Protein AF-E9HY34-F1 (afdb_monomer)

Organism: Daphnia pulex (NCBI:txid6669)

Foldseek 3Di:
DDPVVVVVVVVVVVLLVAADDPVLLVVLLLLLLQLVCLLQQQQLQLLVVLCVVVVVDDLLDQKSQLLVSLVSVLVVCVVPVPSFPDHDPCLNVLSVLLNVLLCCSLQVSSVCCSVCSLVNLVSSLVSCVSNVNVVSSVVSVVSSCCVVPNDPDPDPDDDDSLDDPPPDDSPDDSPPDDSLLRVLLSNLLSLLSCLLSVFQQVVLLVLQCPDDVSVSSSHSGRRNLVSLVVVLVVLVPDDDDPCSVVLNVLSVQQNVLSCCSNTNRSNVSSVCSVSNLVSSLVNCVVSVVNVSSVVSVVSVVVSVVVSVVD

Sequence (310 aa):
MSTEDEEREVLFADQRSHQLTEEEELEAIQLRAILFPALTFYLAPPMLNFLKGMGLLWPNSKKLDSEVLLKIMIDNYKKNPYCFPTFMQNTEAILEEALLGRRAVAHCLLPLILQKGKHFLASWIAVATILNQPEEAEKLTKIYNHLCYGIPDFGGKVHDPYARPNFVDVILTPGKMSYTEYECALLVQVYLFKADNEILAPELRKYLISQQNGHIHANSVMDTQSYLWELIHTYRNKSQYEKKESALNILHDAKEARNLLFHTEIKNLLENHEKHFQSFIELSNSLGLTKAAARINATKSDLATLLRRY

Secondary structure (DSSP, 8-state):
--HHHHHHHHHHHHHTT----HHHHHHHHHHHHHHHHIIIIIIHHHHHHHHHHTTSS-TT--B--HHHHHHHHHHHHHH-TT-SSS--TTHHHHHHHHHHHHHHHHTTBHHHHHHHHHHHHHHHHHHHHHTT-HHHHHHHHHHHHHHHH----SS-----TTSPPTT-------SSS-HHHHHHHHHHHHHHHHHIIIIIHHHHHHHHHTSTTGGGG-SSB--HHHHHHHHHHHHHH-TT-TTHHHHHHHHHHHHHHHHHHHHSBHHHHHHHHHHHHHHHHHHHHHTT-HHHHHHHHHHHHHHHHHHTT-

Mean predicted aligned error: 7.27 Å

Nearest PDB structures (foldseek):
  1i49-assembly1_B  TM=2.196E-01  e=1.928E+00  Homo sapiens
  8iyj-assembly1_B1  TM=1.418E-01  e=8.866E+00  Mus musculus
  8i7r-assembly1_D9  TM=1.216E-01  e=8.145E+00  Mus musculus

Solvent-accessible surface area (backbone atoms only — not comparable to full-atom values): 17045 Å² total; per-residue (Å²): 130,56,73,68,56,52,54,48,52,51,54,51,56,59,49,50,72,44,66,64,53,77,66,56,47,50,50,16,53,53,50,41,49,45,50,51,54,49,44,61,69,48,44,22,53,59,50,49,52,50,37,33,75,70,66,77,41,65,83,80,58,50,59,60,22,51,65,61,50,44,49,54,52,50,57,47,36,77,76,35,81,76,76,47,86,36,86,58,98,56,49,67,62,35,49,52,44,31,44,49,38,50,49,31,54,76,41,32,32,29,65,59,37,59,76,36,44,68,58,24,51,51,23,46,27,50,51,29,44,29,66,66,33,65,68,42,19,48,57,46,44,54,53,50,45,37,76,73,70,47,74,86,78,84,74,88,71,87,75,59,70,80,53,78,65,95,86,68,82,82,90,74,60,70,61,99,48,53,65,67,58,47,52,51,18,52,51,49,46,53,53,53,45,47,39,40,67,79,35,48,23,59,51,52,40,54,54,44,39,73,40,92,80,14,69,80,50,66,30,42,50,45,32,51,66,61,53,41,51,49,50,46,53,52,56,70,68,51,80,89,53,98,58,42,68,62,54,46,50,35,44,49,46,28,44,47,36,56,49,42,72,64,60,37,39,43,66,59,47,52,77,41,43,71,59,40,54,45,23,49,30,52,39,25,46,77,73,68,37,53,70,50,21,51,53,41,50,47,53,53,51,53,49,55,61,56,57,74,77,111

Structure (mmCIF, N/CA/C/O backbone):
data_AF-E9HY34-F1
#
_entry.id   AF-E9HY34-F1
#
loop_
_atom_site.group_PDB
_atom_site.id
_atom_site.type_symbol
_atom_site.label_atom_id
_atom_site.label_alt_id
_atom_site.label_comp_id
_atom_site.label_asym_id
_atom_site.label_entity_id
_atom_site.label_seq_id
_atom_site.pdbx_PDB_ins_code
_atom_site.Cartn_x
_atom_site.Cartn_y
_atom_site.Cartn_z
_atom_site.occupancy
_atom_site.B_iso_or_equiv
_atom_site.auth_seq_id
_atom_site.auth_comp_id
_atom_site.auth_asym_id
_atom_site.auth_atom_id
_atom_site.pdbx_PDB_model_num
ATOM 1 N N . MET A 1 1 ? -21.353 4.335 -13.196 1.00 47.88 1 MET A N 1
ATOM 2 C CA . MET A 1 1 ? -20.069 3.804 -12.701 1.00 47.88 1 MET A CA 1
ATOM 3 C C . MET A 1 1 ? -19.183 3.571 -13.906 1.00 47.88 1 MET A C 1
ATOM 5 O O . MET A 1 1 ? -19.727 3.341 -14.979 1.00 47.88 1 MET A O 1
ATOM 9 N N . SER A 1 2 ? -17.869 3.749 -13.778 1.00 49.97 2 SER A N 1
ATOM 10 C CA . SER A 1 2 ? -16.953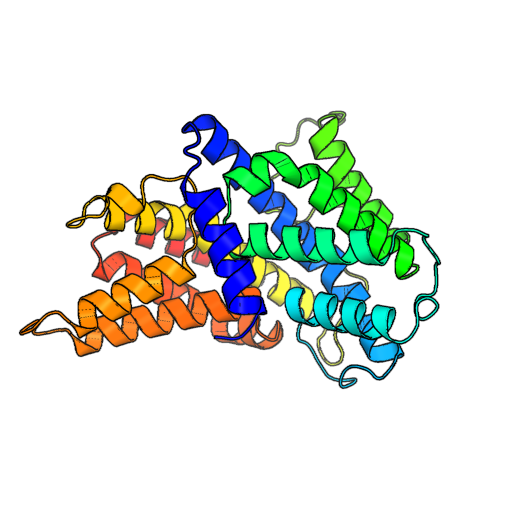 3.367 -14.858 1.00 49.97 2 SER A CA 1
ATOM 11 C C . SER A 1 2 ? -16.799 1.840 -14.884 1.00 49.97 2 SER A C 1
ATOM 13 O O . SER A 1 2 ? -16.997 1.195 -13.856 1.00 49.97 2 SER A O 1
ATOM 15 N N . THR A 1 3 ? -16.425 1.259 -16.025 1.00 52.19 3 THR A N 1
ATOM 16 C CA . THR A 1 3 ? -16.131 -0.182 -16.161 1.00 52.19 3 THR A CA 1
ATOM 17 C C . THR A 1 3 ? -15.059 -0.649 -15.166 1.00 52.19 3 THR A C 1
ATOM 19 O O . THR A 1 3 ? -15.121 -1.764 -14.662 1.00 52.19 3 THR A O 1
ATOM 22 N N . GLU A 1 4 ? -14.118 0.231 -14.804 1.00 54.94 4 GLU A N 1
ATOM 23 C CA . GLU A 1 4 ? -13.090 -0.051 -13.792 1.00 54.94 4 GLU A CA 1
ATOM 24 C C . GLU A 1 4 ? -13.652 -0.142 -12.365 1.00 54.94 4 GLU A C 1
ATOM 26 O O . GLU A 1 4 ? -13.161 -0.934 -11.558 1.00 54.94 4 GLU A O 1
ATOM 31 N N . ASP A 1 5 ? -14.665 0.667 -12.032 1.00 52.44 5 ASP A N 1
ATOM 32 C CA . ASP A 1 5 ? -15.339 0.573 -10.734 1.00 52.44 5 ASP A CA 1
ATOM 33 C C . ASP A 1 5 ? -16.115 -0.745 -10.639 1.00 52.44 5 ASP A C 1
ATOM 35 O O . ASP A 1 5 ? -16.122 -1.375 -9.587 1.00 52.44 5 ASP A O 1
ATOM 39 N N . GLU A 1 6 ? -16.717 -1.196 -11.741 1.00 60.66 6 GLU A N 1
ATOM 40 C CA . GLU A 1 6 ? -17.451 -2.465 -11.812 1.00 60.66 6 GLU A CA 1
ATOM 41 C C . GLU A 1 6 ? -16.525 -3.678 -11.650 1.00 60.66 6 GLU A C 1
ATOM 43 O O . GLU A 1 6 ? -16.798 -4.543 -10.820 1.00 60.66 6 GLU A O 1
ATOM 48 N N . GLU A 1 7 ? -15.391 -3.722 -12.354 1.00 65.38 7 GLU A N 1
ATOM 49 C CA . GLU A 1 7 ? -14.389 -4.789 -12.197 1.00 65.38 7 GLU A CA 1
ATOM 50 C C . GLU A 1 7 ? -13.804 -4.835 -10.780 1.00 65.38 7 GLU A C 1
ATOM 52 O O . GLU A 1 7 ? -13.581 -5.913 -10.220 1.00 65.38 7 GLU A O 1
ATOM 57 N N . ARG A 1 8 ? -13.586 -3.663 -10.168 1.00 65.75 8 ARG A N 1
ATOM 58 C CA . ARG A 1 8 ? -13.141 -3.577 -8.776 1.00 65.75 8 ARG A CA 1
ATOM 59 C C . ARG A 1 8 ? -14.203 -4.123 -7.828 1.00 65.75 8 ARG A C 1
ATOM 61 O O . ARG A 1 8 ? -13.865 -4.914 -6.956 1.00 65.75 8 ARG A O 1
ATOM 68 N N . GLU A 1 9 ? -15.466 -3.740 -7.982 1.00 68.81 9 GLU A N 1
ATOM 69 C CA . GLU A 1 9 ? -16.545 -4.256 -7.131 1.00 68.81 9 GLU A CA 1
ATOM 70 C C . GLU A 1 9 ? -16.719 -5.774 -7.285 1.00 68.81 9 GLU A C 1
ATOM 72 O O . GLU A 1 9 ? -16.905 -6.461 -6.283 1.00 68.81 9 GLU A O 1
ATOM 77 N N . VAL A 1 10 ? -16.569 -6.325 -8.497 1.00 74.31 10 VAL A N 1
ATOM 78 C CA . VAL A 1 10 ? -16.604 -7.781 -8.729 1.00 74.31 10 VAL A CA 1
ATOM 79 C C . VAL A 1 10 ? -15.452 -8.487 -8.013 1.00 74.31 10 VAL A C 1
ATOM 81 O O . VAL A 1 10 ? -15.690 -9.455 -7.290 1.00 74.31 10 VAL A O 1
ATOM 84 N N . LEU A 1 11 ? -14.219 -7.984 -8.148 1.00 74.75 11 LEU A N 1
ATOM 85 C CA . LEU A 1 11 ? -13.062 -8.535 -7.436 1.00 74.75 11 LEU A CA 1
ATOM 86 C C . LEU A 1 11 ? -13.275 -8.488 -5.917 1.00 74.75 11 LEU A C 1
ATOM 88 O O . LEU A 1 11 ? -12.997 -9.452 -5.213 1.00 74.75 11 LEU A O 1
ATOM 92 N N . PHE A 1 12 ? -13.787 -7.376 -5.393 1.00 70.56 12 PHE A N 1
ATOM 93 C CA . PHE A 1 12 ? -14.020 -7.229 -3.959 1.00 70.56 12 PHE A CA 1
ATOM 94 C C . PHE A 1 12 ? -15.147 -8.140 -3.473 1.00 70.56 12 PHE A C 1
ATOM 96 O O . PHE A 1 12 ? -15.037 -8.701 -2.385 1.00 70.56 12 PHE A O 1
ATOM 103 N N . ALA A 1 13 ? -16.209 -8.315 -4.259 1.00 73.81 13 ALA A N 1
ATOM 104 C CA . ALA A 1 13 ? -17.302 -9.224 -3.937 1.00 73.81 13 ALA A CA 1
ATOM 105 C C . ALA A 1 13 ? -16.821 -10.681 -3.846 1.00 73.81 13 ALA A C 1
ATOM 107 O O . ALA A 1 13 ? -17.147 -11.365 -2.877 1.00 73.81 13 ALA A O 1
ATOM 108 N N . ASP A 1 14 ? -15.992 -11.125 -4.795 1.00 77.00 14 ASP A N 1
ATOM 109 C CA . ASP A 1 14 ? -15.385 -12.461 -4.788 1.00 77.00 14 ASP A CA 1
ATOM 110 C C . ASP A 1 14 ? -14.502 -12.679 -3.546 1.00 77.00 14 ASP A C 1
ATOM 112 O O . ASP A 1 14 ? -14.664 -13.647 -2.797 1.00 77.00 14 ASP A O 1
ATOM 116 N N . GLN A 1 15 ? -13.629 -11.719 -3.238 1.00 80.12 15 GLN A N 1
ATOM 117 C CA . GLN A 1 15 ? -12.708 -11.828 -2.103 1.00 80.12 15 GLN A CA 1
ATOM 118 C C . GLN A 1 15 ? -13.412 -11.751 -0.740 1.00 80.12 15 GLN A C 1
ATOM 120 O O . GLN A 1 15 ? -12.982 -12.395 0.214 1.00 80.12 15 GLN A O 1
ATOM 125 N N . ARG A 1 16 ? -14.535 -11.031 -0.643 1.00 72.38 16 ARG A N 1
ATOM 126 C CA . ARG A 1 16 ? -15.357 -10.944 0.578 1.00 72.38 16 ARG A CA 1
ATOM 127 C C . ARG A 1 16 ? -16.076 -12.247 0.940 1.00 72.38 16 ARG A C 1
ATOM 129 O O . ARG A 1 16 ? -16.607 -12.336 2.045 1.00 72.38 16 ARG A O 1
ATOM 136 N N . SER A 1 17 ? -16.098 -13.239 0.049 1.00 75.19 17 SER A N 1
ATOM 137 C CA . SER A 1 17 ? -16.660 -14.567 0.335 1.00 75.19 17 SER A CA 1
ATOM 138 C C . SER A 1 17 ? -15.672 -15.517 1.027 1.00 75.19 17 SER A C 1
ATOM 140 O O . SER A 1 17 ? -16.091 -16.522 1.598 1.00 75.19 17 SER A O 1
ATOM 142 N N . HIS A 1 18 ? -14.377 -15.183 1.026 1.00 79.56 18 HIS A N 1
ATOM 143 C CA . HIS A 1 18 ? -13.320 -16.019 1.583 1.00 79.56 18 HIS A CA 1
ATOM 144 C C . HIS A 1 18 ? -12.955 -15.557 2.999 1.00 79.56 18 HIS A C 1
ATOM 146 O O 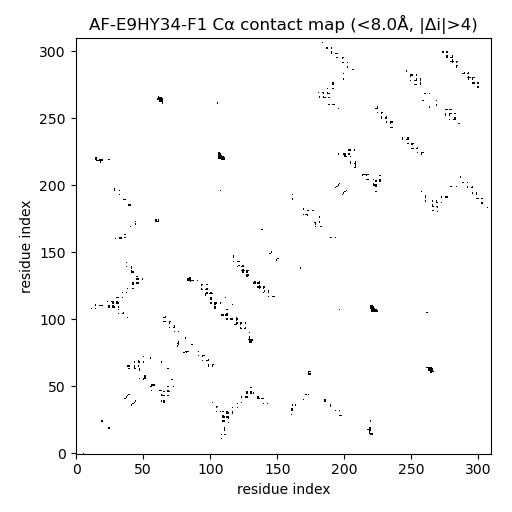. HIS A 1 18 ? -12.524 -14.420 3.218 1.00 79.56 18 HIS A O 1
ATOM 152 N N . GLN A 1 19 ? -13.122 -16.456 3.966 1.00 85.12 19 GLN A N 1
ATOM 153 C CA . GLN A 1 19 ? -12.706 -16.251 5.348 1.00 85.12 19 GLN A CA 1
ATOM 154 C C . GLN A 1 19 ? -11.471 -17.108 5.621 1.00 85.12 19 GLN A C 1
ATOM 156 O O . GLN A 1 19 ? -11.531 -18.332 5.523 1.00 85.12 19 GLN A O 1
ATOM 161 N N . LEU A 1 20 ? -10.364 -16.449 5.939 1.00 86.62 20 LEU A N 1
ATOM 162 C CA . LEU A 1 20 ? -9.124 -17.084 6.360 1.00 86.62 20 LEU A CA 1
ATOM 163 C C . LEU A 1 20 ? -9.180 -17.419 7.854 1.00 86.62 20 LEU A C 1
ATOM 165 O O . LEU A 1 20 ? -9.908 -16.795 8.633 1.00 86.62 20 LEU A O 1
ATOM 169 N N . THR A 1 21 ? -8.378 -18.395 8.259 1.00 88.62 21 THR A N 1
ATOM 170 C CA . THR A 1 21 ? -8.050 -18.635 9.668 1.00 88.62 21 THR A CA 1
ATOM 171 C C . THR A 1 21 ? -7.177 -17.505 10.230 1.00 88.62 21 THR A C 1
ATOM 173 O O . THR A 1 21 ? -6.562 -16.746 9.485 1.00 88.62 21 THR A O 1
ATOM 176 N N . GLU A 1 22 ? -7.086 -17.386 11.558 1.00 84.62 22 GLU A N 1
ATOM 177 C CA . GLU A 1 22 ? -6.249 -16.359 12.207 1.00 84.62 22 GLU A CA 1
ATOM 178 C C . GLU A 1 22 ? -4.764 -16.462 11.805 1.00 84.62 22 GLU A C 1
ATOM 180 O O . GLU A 1 22 ? -4.099 -15.444 11.614 1.00 84.62 22 GLU A O 1
ATOM 185 N N . GLU A 1 23 ? -4.256 -17.685 11.629 1.00 80.25 23 GLU A N 1
ATOM 186 C CA . GLU A 1 23 ? -2.880 -17.944 11.191 1.00 80.25 23 GLU A CA 1
ATOM 187 C C . GLU A 1 23 ? -2.653 -17.495 9.740 1.00 80.25 23 GLU A C 1
ATOM 189 O O . GLU A 1 23 ? -1.695 -16.776 9.456 1.00 80.25 23 GLU A O 1
ATOM 194 N N . GLU A 1 24 ? -3.578 -17.831 8.840 1.00 85.19 24 GLU A N 1
ATOM 195 C CA . GLU A 1 24 ? -3.542 -17.401 7.438 1.00 85.19 24 GLU A CA 1
ATOM 196 C C . GLU A 1 24 ? -3.664 -15.875 7.293 1.00 85.19 24 GLU A C 1
ATOM 198 O O . GLU A 1 24 ? -3.008 -15.275 6.441 1.00 85.19 24 GLU A O 1
ATOM 203 N N . GLU A 1 25 ? -4.472 -15.214 8.131 1.00 83.62 25 GLU A N 1
ATOM 204 C CA . GLU A 1 25 ? -4.534 -13.749 8.157 1.00 83.62 25 GLU A CA 1
ATOM 205 C C . GLU A 1 25 ? -3.206 -13.136 8.598 1.00 83.62 25 GLU A C 1
ATOM 207 O O . GLU A 1 25 ? -2.748 -12.169 7.985 1.00 83.62 25 GLU A O 1
ATOM 212 N N . LEU A 1 26 ? -2.571 -13.694 9.632 1.00 79.31 26 LEU A N 1
ATOM 213 C CA . LEU A 1 26 ? -1.267 -13.233 10.097 1.00 79.31 26 LEU A CA 1
ATOM 214 C C . LEU A 1 26 ? -0.203 -13.390 9.004 1.00 79.31 26 LEU A C 1
ATOM 216 O O . LEU A 1 26 ? 0.559 -12.452 8.757 1.00 79.31 26 LEU A O 1
ATOM 220 N N . GLU A 1 27 ? -0.179 -14.532 8.317 1.00 79.25 27 GLU A N 1
ATOM 221 C CA . GLU A 1 27 ? 0.723 -14.775 7.189 1.00 79.25 27 GLU A CA 1
ATOM 222 C C . GLU A 1 27 ? 0.471 -13.780 6.046 1.00 79.25 27 GLU A C 1
ATOM 224 O O . GLU A 1 27 ? 1.404 -13.147 5.546 1.00 79.25 27 GLU A O 1
ATOM 229 N N . ALA A 1 28 ? -0.790 -13.560 5.668 1.00 84.44 28 ALA A N 1
ATOM 230 C CA . ALA A 1 28 ? -1.150 -12.614 4.616 1.00 84.44 28 ALA A CA 1
ATOM 231 C C . ALA A 1 28 ? -0.760 -11.164 4.969 1.00 84.44 28 ALA A C 1
ATOM 233 O O . ALA A 1 28 ? -0.284 -10.422 4.105 1.00 84.44 28 ALA A O 1
ATOM 234 N N . ILE A 1 29 ? -0.910 -10.758 6.236 1.00 81.00 29 ILE A N 1
ATOM 235 C CA . ILE A 1 29 ? -0.480 -9.446 6.750 1.00 81.00 29 ILE A CA 1
ATOM 236 C C . ILE A 1 29 ? 1.044 -9.296 6.656 1.00 81.00 29 ILE A C 1
ATOM 238 O O . ILE A 1 29 ? 1.524 -8.235 6.244 1.00 81.00 29 ILE A O 1
ATOM 242 N N . GLN A 1 30 ? 1.805 -10.341 6.997 1.00 78.38 30 GLN A N 1
ATOM 243 C CA . GLN A 1 30 ? 3.268 -10.352 6.880 1.00 78.38 30 GLN A CA 1
ATOM 244 C C . GLN A 1 30 ? 3.721 -10.308 5.414 1.00 78.38 30 GLN A C 1
ATOM 246 O O . GLN A 1 30 ? 4.601 -9.523 5.059 1.00 78.38 30 GLN A O 1
ATOM 251 N N . LEU A 1 31 ? 3.078 -11.074 4.529 1.00 81.62 31 LEU A N 1
ATOM 252 C CA . LEU A 1 31 ? 3.333 -11.008 3.088 1.00 81.62 31 LEU A CA 1
ATOM 253 C C . LEU A 1 31 ? 3.054 -9.605 2.543 1.00 81.62 31 LEU A C 1
ATOM 255 O O . LEU A 1 31 ? 3.879 -9.046 1.820 1.00 81.62 31 LEU A O 1
ATOM 259 N N . ARG A 1 32 ? 1.933 -8.987 2.931 1.00 86.81 32 ARG A N 1
ATOM 260 C CA . ARG A 1 32 ? 1.598 -7.608 2.550 1.00 86.81 32 ARG A CA 1
ATOM 261 C C . ARG A 1 32 ? 2.664 -6.615 3.032 1.00 86.81 32 ARG A C 1
ATOM 263 O O . ARG A 1 32 ? 3.023 -5.708 2.279 1.00 86.81 32 ARG A O 1
ATOM 270 N N . ALA A 1 33 ? 3.198 -6.809 4.241 1.00 80.00 33 ALA A N 1
ATOM 271 C CA . ALA A 1 33 ? 4.280 -6.004 4.808 1.00 80.00 33 ALA A CA 1
ATOM 272 C C . ALA A 1 33 ? 5.585 -6.071 4.007 1.00 80.00 33 ALA A C 1
ATOM 274 O O . ALA A 1 33 ? 6.319 -5.091 3.991 1.00 80.00 33 ALA A O 1
ATOM 275 N N . ILE A 1 34 ? 5.844 -7.179 3.310 1.00 82.12 34 ILE A N 1
ATOM 276 C CA . ILE A 1 34 ? 7.011 -7.359 2.433 1.00 82.12 34 ILE A CA 1
ATOM 277 C C . ILE A 1 34 ? 6.733 -6.806 1.028 1.00 82.12 34 ILE A C 1
ATOM 279 O O . ILE A 1 34 ? 7.570 -6.127 0.428 1.00 82.12 34 ILE A O 1
ATOM 283 N N . LEU A 1 35 ? 5.537 -7.070 0.499 1.00 88.00 35 LEU A N 1
ATOM 284 C CA . LEU A 1 35 ? 5.138 -6.655 -0.844 1.00 88.00 35 LEU A CA 1
ATOM 285 C C . LEU A 1 35 ? 5.039 -5.129 -0.977 1.00 88.00 35 LEU A C 1
ATOM 287 O O . LEU A 1 35 ? 5.410 -4.579 -2.014 1.00 88.00 35 LEU A O 1
ATOM 291 N N . PHE A 1 36 ? 4.575 -4.425 0.058 1.00 88.75 36 PHE A N 1
ATOM 292 C CA . PHE A 1 36 ? 4.435 -2.969 -0.001 1.00 88.75 36 PHE A CA 1
ATOM 293 C C . PHE A 1 36 ? 5.782 -2.232 -0.173 1.00 88.75 36 PHE A C 1
ATOM 295 O O . PHE A 1 36 ? 5.901 -1.452 -1.126 1.00 88.75 36 PHE A O 1
ATOM 302 N N . PRO A 1 37 ? 6.825 -2.480 0.649 1.00 81.75 37 PRO A N 1
ATOM 303 C CA . PRO A 1 37 ? 8.163 -1.947 0.412 1.00 81.75 37 PRO A CA 1
ATOM 304 C C . PRO A 1 37 ? 8.758 -2.404 -0.918 1.00 81.75 37 PRO A C 1
ATOM 306 O O . PRO A 1 37 ? 9.370 -1.589 -1.600 1.00 81.75 37 PRO A O 1
ATOM 309 N N . ALA A 1 38 ? 8.549 -3.660 -1.332 1.00 86.25 38 ALA A N 1
ATOM 310 C CA . ALA A 1 38 ? 9.064 -4.150 -2.611 1.00 86.25 38 ALA A CA 1
ATOM 311 C C . ALA A 1 38 ? 8.545 -3.314 -3.796 1.00 86.25 38 ALA A C 1
ATOM 313 O O . ALA A 1 38 ? 9.322 -2.836 -4.626 1.00 86.25 38 ALA A O 1
ATOM 314 N N . LEU A 1 39 ? 7.236 -3.060 -3.820 1.00 90.50 39 LEU A N 1
ATOM 315 C CA . LEU A 1 39 ? 6.597 -2.208 -4.816 1.00 90.50 39 LEU A CA 1
ATOM 316 C C . LEU A 1 39 ? 7.073 -0.751 -4.719 1.00 90.50 39 LEU A C 1
ATOM 318 O O . LEU A 1 39 ? 7.404 -0.137 -5.732 1.00 90.50 39 LEU A O 1
ATOM 322 N N . THR A 1 40 ? 7.112 -0.201 -3.505 1.00 84.19 40 THR A N 1
ATOM 323 C CA . THR A 1 40 ? 7.380 1.225 -3.263 1.00 84.19 40 THR A CA 1
ATOM 324 C C . THR A 1 40 ? 8.843 1.592 -3.508 1.00 84.19 40 THR A C 1
ATOM 326 O O . THR A 1 40 ? 9.125 2.644 -4.075 1.00 84.19 40 THR A O 1
ATOM 329 N N . PHE A 1 41 ? 9.783 0.737 -3.101 1.00 81.38 41 PHE A N 1
ATOM 330 C CA . PHE A 1 41 ? 11.217 1.039 -3.127 1.00 81.38 41 PHE A CA 1
ATOM 331 C C . PHE A 1 41 ? 11.892 0.593 -4.416 1.00 81.38 41 PHE A C 1
ATOM 333 O O . PHE A 1 41 ? 12.818 1.263 -4.868 1.00 81.38 41 PHE A O 1
ATOM 340 N N . TYR A 1 42 ? 11.446 -0.518 -5.007 1.00 84.12 42 TYR A N 1
ATOM 341 C CA . TYR A 1 42 ? 12.179 -1.147 -6.107 1.00 84.12 42 TYR A CA 1
ATOM 342 C C . TYR A 1 42 ? 11.450 -1.087 -7.439 1.00 84.12 42 TYR A C 1
ATOM 344 O O . TYR A 1 42 ? 12.117 -1.088 -8.466 1.00 84.12 42 TYR A O 1
ATOM 352 N N . LEU A 1 43 ? 10.117 -0.984 -7.456 1.00 91.06 43 LEU A N 1
ATOM 353 C CA . LEU A 1 43 ? 9.372 -0.952 -8.716 1.00 91.06 43 LEU A CA 1
ATOM 354 C C . LEU A 1 43 ? 8.831 0.433 -9.085 1.00 91.06 43 LEU A C 1
ATOM 356 O O . LEU A 1 43 ? 8.933 0.849 -10.237 1.00 91.06 43 LEU A O 1
ATOM 360 N N . ALA A 1 44 ? 8.258 1.177 -8.138 1.00 90.88 44 ALA A N 1
ATOM 361 C CA . ALA A 1 44 ? 7.684 2.489 -8.437 1.00 90.88 44 ALA A CA 1
ATOM 362 C C . ALA A 1 44 ? 8.715 3.500 -8.991 1.00 90.88 44 ALA A C 1
ATOM 364 O O . ALA A 1 44 ? 8.400 4.166 -9.983 1.00 90.88 44 ALA A O 1
ATOM 365 N N . PRO A 1 45 ? 9.948 3.604 -8.448 1.00 87.56 45 PRO A N 1
ATOM 366 C CA . PRO A 1 45 ? 10.949 4.536 -8.970 1.00 87.56 45 PRO A CA 1
ATOM 367 C C . PRO A 1 45 ? 11.374 4.271 -10.426 1.00 87.56 45 PRO A C 1
ATOM 369 O O . PRO A 1 45 ? 11.335 5.220 -11.217 1.00 87.56 45 PRO A O 1
ATOM 372 N N . PRO A 1 46 ? 11.731 3.036 -10.845 1.00 90.62 46 PRO A N 1
ATOM 373 C CA . PRO A 1 46 ? 12.065 2.788 -12.244 1.00 90.62 46 PRO A CA 1
ATOM 374 C C . PRO A 1 46 ? 10.886 3.023 -13.190 1.00 90.62 46 PRO A C 1
ATOM 376 O O . PRO A 1 46 ? 11.092 3.594 -14.259 1.00 90.62 46 PRO A O 1
ATOM 379 N N . MET A 1 47 ? 9.651 2.675 -12.798 1.00 94.38 47 MET A N 1
ATOM 380 C CA . MET A 1 47 ? 8.460 2.991 -13.601 1.00 94.38 47 MET A CA 1
ATOM 381 C C . MET A 1 47 ? 8.311 4.503 -13.816 1.00 94.38 47 MET A C 1
ATOM 383 O O . MET A 1 47 ? 8.111 4.957 -14.943 1.00 94.38 47 MET A O 1
ATOM 387 N N . LEU A 1 48 ? 8.455 5.299 -12.750 1.00 90.75 48 LEU A N 1
ATOM 388 C CA . LEU A 1 48 ? 8.390 6.759 -12.824 1.00 90.75 48 LEU A CA 1
ATOM 389 C C . LEU A 1 48 ? 9.454 7.322 -13.775 1.00 90.75 48 LEU A C 1
ATOM 391 O O . LEU A 1 48 ? 9.142 8.154 -14.628 1.00 90.75 48 LEU A O 1
ATOM 395 N N . ASN A 1 49 ? 10.704 6.877 -13.639 1.00 88.62 49 ASN A N 1
ATOM 396 C CA . ASN A 1 49 ? 11.815 7.369 -14.454 1.00 88.62 49 ASN A CA 1
ATOM 397 C C . ASN A 1 49 ? 11.670 6.977 -15.924 1.00 88.62 49 ASN A C 1
ATOM 399 O O . ASN A 1 49 ? 11.882 7.816 -16.801 1.00 88.62 49 ASN A O 1
ATOM 403 N N . PHE A 1 50 ? 11.244 5.744 -16.193 1.00 92.06 50 PHE A N 1
ATOM 404 C CA . PHE A 1 50 ? 10.957 5.285 -17.544 1.00 92.06 50 PHE A CA 1
ATOM 405 C C . PHE A 1 50 ? 9.877 6.143 -18.213 1.00 92.06 50 PHE A C 1
ATOM 407 O O . PHE A 1 50 ? 10.102 6.702 -19.286 1.00 92.06 50 PHE A O 1
ATOM 414 N N . LEU A 1 51 ? 8.734 6.336 -17.548 1.00 93.56 51 LEU A N 1
ATOM 415 C CA . LEU A 1 51 ? 7.624 7.124 -18.089 1.00 93.56 51 LEU A CA 1
ATOM 416 C C . LEU A 1 51 ? 7.986 8.603 -18.293 1.00 93.56 51 LEU A C 1
ATOM 418 O O . LEU A 1 51 ? 7.529 9.221 -19.257 1.00 93.56 51 LEU A O 1
ATOM 422 N N . LYS A 1 52 ? 8.843 9.174 -17.437 1.00 90.62 52 LYS A N 1
ATOM 423 C CA . LYS A 1 52 ? 9.435 10.502 -17.668 1.00 90.62 52 LYS A CA 1
ATOM 424 C C . LYS A 1 52 ? 10.337 10.525 -18.897 1.00 90.62 52 LYS A C 1
ATOM 426 O O . LYS A 1 52 ? 10.228 11.450 -19.696 1.00 90.62 52 LYS A O 1
ATOM 431 N N . GLY A 1 53 ? 11.199 9.521 -19.061 1.00 88.38 53 GLY A N 1
ATOM 432 C CA . GLY A 1 53 ? 12.072 9.382 -20.230 1.00 88.38 53 GLY A CA 1
ATOM 433 C C . GLY A 1 53 ? 11.292 9.268 -21.543 1.00 88.38 53 GLY A C 1
ATOM 434 O O . GLY A 1 53 ? 11.734 9.780 -22.566 1.00 88.38 53 GLY A O 1
ATOM 435 N N . MET A 1 54 ? 10.093 8.683 -21.496 1.00 90.44 54 MET A N 1
ATOM 436 C CA . MET A 1 54 ? 9.157 8.632 -22.624 1.00 90.44 54 MET A CA 1
ATOM 437 C C . MET A 1 54 ? 8.360 9.927 -22.854 1.00 90.44 54 MET A C 1
ATOM 439 O O . MET A 1 54 ? 7.597 10.007 -23.814 1.00 90.44 54 MET A O 1
ATOM 443 N N . GLY A 1 55 ? 8.468 10.925 -21.971 1.00 90.50 55 GLY A N 1
ATOM 444 C CA . GLY A 1 55 ? 7.654 12.143 -22.031 1.00 90.50 55 GLY A CA 1
ATOM 445 C C . GLY A 1 55 ? 6.173 11.939 -21.681 1.00 90.50 55 GLY A C 1
ATOM 446 O O . GLY A 1 55 ? 5.356 12.808 -21.972 1.00 90.50 55 GLY A O 1
ATOM 447 N N . LEU A 1 56 ? 5.812 10.812 -21.053 1.00 91.50 56 LEU A N 1
ATOM 448 C CA . LEU A 1 56 ? 4.434 10.491 -20.645 1.00 91.50 56 LEU A CA 1
ATOM 449 C C . LEU A 1 56 ? 4.055 11.096 -19.286 1.00 91.50 56 LEU A C 1
ATOM 451 O O . LEU A 1 56 ? 2.884 11.127 -18.915 1.00 91.50 56 LEU A O 1
ATOM 455 N N . LEU A 1 57 ? 5.046 11.582 -18.541 1.00 88.81 57 LEU A N 1
ATOM 456 C CA . LEU A 1 57 ? 4.874 12.277 -17.272 1.00 88.81 57 LEU A CA 1
ATOM 457 C C . LEU A 1 57 ? 5.651 13.588 -17.279 1.00 88.81 57 LEU A C 1
ATOM 459 O O . LEU A 1 57 ? 6.699 13.711 -17.913 1.00 88.81 57 LEU A O 1
ATOM 463 N N . TRP A 1 58 ? 5.170 14.557 -16.499 1.00 81.44 58 TRP A N 1
ATOM 464 C CA . TRP A 1 58 ? 5.905 15.794 -16.259 1.00 81.44 58 TRP A CA 1
ATOM 465 C C . TRP A 1 58 ? 7.303 15.481 -15.697 1.00 81.44 58 TRP A C 1
ATOM 467 O O . TRP A 1 58 ? 7.396 14.723 -14.723 1.00 81.44 58 TRP A O 1
ATOM 477 N N . PRO A 1 59 ? 8.385 16.102 -16.210 1.00 76.44 59 PRO A N 1
ATOM 478 C CA . PRO A 1 59 ? 9.753 15.828 -15.749 1.00 76.44 59 PRO A CA 1
ATOM 479 C C . PRO A 1 59 ? 9.927 15.976 -14.229 1.00 76.44 59 PRO A C 1
ATOM 481 O O . PRO A 1 59 ? 10.655 15.219 -13.582 1.00 76.44 59 PRO A O 1
ATOM 484 N N . ASN A 1 60 ? 9.181 16.912 -13.638 1.00 70.38 60 ASN A N 1
ATOM 485 C CA . ASN A 1 60 ? 9.214 17.222 -12.211 1.00 70.38 60 ASN A CA 1
ATOM 486 C C . ASN A 1 60 ? 8.231 16.405 -11.358 1.00 70.38 60 ASN A C 1
ATOM 488 O O . ASN A 1 60 ? 8.200 16.621 -10.151 1.00 70.38 60 ASN A O 1
ATOM 492 N N . SER A 1 61 ? 7.444 15.491 -11.939 1.00 76.88 61 SER A N 1
ATOM 493 C CA . SER A 1 61 ? 6.496 14.669 -11.176 1.00 76.88 61 SER A CA 1
ATOM 494 C C . SER A 1 61 ? 7.219 13.855 -10.101 1.00 76.88 61 SER A C 1
ATOM 496 O O . SER A 1 61 ? 8.262 13.253 -10.369 1.00 76.88 61 SER A O 1
ATOM 498 N N . LYS A 1 62 ? 6.669 13.822 -8.885 1.00 71.06 62 LYS A N 1
ATOM 499 C CA . LYS A 1 62 ? 7.206 13.025 -7.765 1.00 71.06 62 LYS A CA 1
ATOM 500 C C . LYS A 1 62 ? 6.203 11.994 -7.260 1.00 71.06 62 LYS A C 1
ATOM 502 O O . LYS A 1 62 ? 6.288 11.525 -6.125 1.00 71.06 62 LYS A O 1
ATOM 507 N N . LYS A 1 63 ? 5.213 11.685 -8.095 1.00 79.31 63 LYS A N 1
ATOM 508 C CA . LYS A 1 63 ? 4.111 10.800 -7.752 1.00 79.31 63 LYS A CA 1
ATOM 509 C C . LYS A 1 63 ? 4.549 9.352 -7.969 1.00 79.31 63 LYS A C 1
ATOM 511 O O . LYS A 1 63 ? 4.669 8.907 -9.105 1.00 79.31 63 LYS A O 1
ATOM 516 N N . LEU A 1 64 ? 4.777 8.626 -6.876 1.00 81.69 64 LEU A N 1
ATOM 517 C CA . LEU A 1 64 ? 5.102 7.190 -6.882 1.00 81.69 64 LEU A CA 1
ATOM 518 C C . LEU A 1 64 ? 3.844 6.313 -6.793 1.00 81.69 64 LEU A C 1
ATOM 520 O O . LEU A 1 64 ? 3.890 5.188 -6.302 1.00 81.69 64 LEU A O 1
ATOM 524 N N . ASP A 1 65 ? 2.709 6.836 -7.255 1.00 89.00 65 ASP A N 1
ATOM 525 C CA . ASP A 1 65 ? 1.448 6.103 -7.294 1.00 89.00 65 ASP A CA 1
ATOM 526 C C . ASP A 1 65 ? 1.533 5.001 -8.353 1.00 89.00 65 ASP A C 1
ATOM 528 O O . ASP A 1 65 ? 1.267 5.217 -9.537 1.00 89.00 65 ASP A O 1
ATOM 532 N N . SER A 1 66 ? 1.941 3.813 -7.914 1.00 91.31 66 SER A N 1
ATOM 533 C CA . SER A 1 66 ? 2.178 2.654 -8.769 1.00 91.31 66 SER A CA 1
ATOM 534 C C . SER A 1 66 ? 0.940 2.207 -9.545 1.00 91.31 66 SER A C 1
ATOM 536 O O . SER A 1 66 ? 1.105 1.637 -10.617 1.00 91.31 66 SER A O 1
ATOM 538 N N . GLU A 1 67 ? -0.284 2.511 -9.090 1.00 93.12 67 GLU A N 1
ATOM 539 C CA . GLU A 1 67 ? -1.486 2.271 -9.904 1.00 93.12 67 GLU A CA 1
ATOM 540 C C . GLU A 1 67 ? -1.496 3.159 -11.141 1.00 93.12 67 GLU A C 1
ATOM 542 O O . GLU A 1 67 ? -1.688 2.663 -12.247 1.00 93.12 67 GLU A O 1
ATOM 547 N N . VAL A 1 68 ? -1.250 4.458 -10.969 1.00 92.50 68 VAL A N 1
ATOM 548 C CA . VAL A 1 68 ? -1.199 5.401 -12.093 1.00 92.50 68 VAL A CA 1
ATOM 549 C C . VAL A 1 68 ? -0.071 5.032 -13.051 1.00 92.50 68 VAL A C 1
ATOM 551 O O . VAL A 1 68 ? -0.285 5.013 -14.261 1.00 92.50 68 VAL A O 1
ATOM 554 N N . LEU A 1 69 ? 1.113 4.703 -12.527 1.00 94.75 69 LEU A N 1
ATOM 555 C CA . LEU A 1 69 ? 2.263 4.332 -13.354 1.00 94.75 69 LEU A CA 1
ATOM 556 C C . LEU A 1 69 ? 1.977 3.062 -14.176 1.00 94.75 69 LEU A C 1
ATOM 558 O O . LEU A 1 69 ? 2.169 3.073 -15.390 1.00 94.75 69 LEU A O 1
ATOM 562 N N . LEU A 1 70 ? 1.448 2.005 -13.547 1.00 96.94 70 LEU A N 1
ATOM 563 C CA . LEU A 1 70 ? 1.102 0.756 -14.235 1.00 96.94 70 LEU A CA 1
ATOM 564 C C . LEU A 1 70 ? -0.003 0.960 -15.276 1.00 96.94 70 LEU A C 1
ATOM 566 O O . LEU A 1 70 ? 0.120 0.451 -16.387 1.00 96.94 70 LEU A O 1
ATOM 570 N N . LYS A 1 71 ? -1.040 1.752 -14.971 1.00 96.00 71 LYS A N 1
ATOM 571 C CA . LYS A 1 71 ? -2.098 2.078 -15.942 1.00 96.00 71 LYS A CA 1
ATOM 572 C C . LYS A 1 71 ? -1.544 2.783 -17.182 1.00 96.00 71 LYS A C 1
ATOM 574 O O . LYS A 1 71 ? -1.839 2.364 -18.295 1.00 96.00 71 LYS A O 1
ATOM 579 N N . ILE A 1 72 ? -0.676 3.785 -17.005 1.00 95.75 72 ILE A N 1
ATOM 580 C CA . ILE A 1 72 ? -0.031 4.474 -18.135 1.00 95.75 72 ILE A CA 1
ATOM 581 C C . ILE A 1 72 ? 0.800 3.490 -18.969 1.00 95.75 72 ILE A C 1
ATOM 583 O O . ILE A 1 72 ? 0.767 3.550 -20.197 1.00 95.75 72 ILE A O 1
ATOM 587 N N . MET A 1 73 ? 1.534 2.576 -18.325 1.00 96.62 73 MET A N 1
ATOM 588 C CA . MET A 1 73 ? 2.312 1.550 -19.027 1.00 96.62 73 MET A CA 1
ATOM 589 C C . MET A 1 73 ? 1.422 0.599 -19.839 1.00 96.62 73 MET A C 1
ATOM 591 O O . MET A 1 73 ? 1.745 0.332 -20.996 1.00 96.62 73 MET A O 1
ATOM 595 N N . ILE A 1 74 ? 0.299 0.135 -19.276 1.00 96.38 74 ILE A N 1
ATOM 596 C CA . ILE A 1 74 ? -0.688 -0.714 -19.969 1.00 96.38 74 ILE A CA 1
ATOM 597 C C . ILE A 1 74 ? -1.275 0.023 -21.178 1.00 96.38 74 ILE A C 1
ATOM 599 O O . ILE A 1 74 ? -1.272 -0.503 -22.290 1.00 96.38 74 ILE A O 1
ATOM 603 N N . ASP A 1 75 ? -1.719 1.266 -20.993 1.00 95.88 75 ASP A N 1
ATOM 604 C CA . ASP A 1 75 ? -2.292 2.077 -22.071 1.00 95.88 75 ASP A CA 1
ATOM 605 C C . ASP A 1 75 ? -1.283 2.338 -23.192 1.00 95.88 75 ASP A C 1
ATOM 607 O O . ASP A 1 75 ? -1.637 2.373 -24.374 1.00 95.88 75 ASP A O 1
ATOM 611 N N . ASN A 1 76 ? -0.013 2.536 -22.836 1.00 94.00 76 ASN A N 1
ATOM 612 C CA . ASN A 1 76 ? 1.046 2.754 -23.808 1.00 94.00 76 ASN A CA 1
ATOM 613 C C . ASN A 1 76 ? 1.392 1.470 -24.577 1.00 94.00 76 ASN A C 1
ATOM 615 O O . ASN A 1 76 ? 1.555 1.523 -25.796 1.00 94.00 76 ASN A O 1
ATOM 619 N N . TYR A 1 77 ? 1.412 0.319 -23.900 1.00 94.56 77 TYR A N 1
ATOM 620 C CA . TYR A 1 77 ? 1.580 -0.988 -24.538 1.00 94.56 77 TYR A CA 1
ATOM 621 C C . TYR A 1 77 ? 0.468 -1.277 -25.552 1.00 94.56 77 TYR A C 1
ATOM 623 O O . TYR A 1 77 ? 0.751 -1.658 -26.686 1.00 94.56 77 TYR A O 1
ATOM 631 N N . LYS A 1 78 ? -0.793 -1.009 -25.184 1.00 93.88 78 LYS A N 1
ATOM 632 C CA . LYS A 1 78 ? -1.958 -1.185 -26.071 1.00 93.88 78 LYS A CA 1
ATOM 633 C C . LYS A 1 78 ? -1.866 -0.348 -27.351 1.00 93.88 78 LYS A C 1
ATOM 635 O O . LYS A 1 78 ? -2.419 -0.733 -28.378 1.00 93.88 78 LYS A O 1
ATOM 640 N N . LYS A 1 79 ? -1.158 0.787 -27.312 1.00 94.44 79 LYS A N 1
ATOM 641 C CA . LYS A 1 79 ? -0.886 1.628 -28.491 1.00 94.44 79 LYS A CA 1
ATOM 642 C C . LYS A 1 79 ? 0.315 1.133 -29.295 1.00 94.44 79 LYS A C 1
ATOM 644 O O . LYS A 1 79 ? 0.295 1.211 -30.520 1.00 94.44 79 LYS A O 1
ATOM 649 N N . ASN A 1 80 ? 1.367 0.675 -28.620 1.00 92.56 80 ASN A N 1
ATOM 650 C CA . ASN A 1 80 ? 2.583 0.168 -29.244 1.00 92.56 80 ASN A CA 1
ATOM 651 C C . ASN A 1 80 ? 3.217 -0.950 -28.389 1.00 92.56 80 ASN A C 1
ATOM 653 O O . ASN A 1 80 ? 3.912 -0.645 -27.419 1.00 92.56 80 ASN A O 1
ATOM 657 N N . PRO A 1 81 ? 3.087 -2.230 -28.788 1.00 89.31 81 PRO A N 1
ATOM 658 C CA . PRO A 1 81 ? 3.663 -3.359 -28.051 1.00 89.31 81 PRO A CA 1
ATOM 659 C C . PRO A 1 81 ? 5.196 -3.351 -27.941 1.00 89.31 81 PRO A C 1
ATOM 661 O O . PRO A 1 81 ? 5.761 -4.051 -27.102 1.00 89.31 81 PRO A O 1
ATOM 664 N N . TYR A 1 82 ? 5.876 -2.555 -28.771 1.00 90.31 82 TYR A N 1
ATOM 665 C CA . TYR A 1 82 ? 7.333 -2.402 -28.790 1.00 90.31 82 TYR A CA 1
ATOM 666 C C . TYR A 1 82 ? 7.808 -1.148 -28.044 1.00 90.31 82 TYR A C 1
ATOM 668 O O . TYR A 1 82 ? 8.935 -0.700 -28.235 1.00 90.31 82 TYR A O 1
ATOM 676 N N . CYS A 1 83 ? 6.955 -0.536 -27.214 1.00 91.62 83 CYS A N 1
ATOM 677 C CA . CYS A 1 83 ? 7.303 0.684 -26.487 1.00 91.62 83 CYS A CA 1
ATOM 678 C C . CYS A 1 83 ? 8.330 0.477 -25.365 1.00 91.62 83 CYS A C 1
ATOM 680 O O . CYS A 1 83 ? 8.870 1.458 -24.854 1.00 91.62 83 CYS A O 1
ATOM 682 N N . PHE A 1 84 ? 8.568 -0.769 -24.951 1.00 94.81 84 PHE A N 1
ATOM 683 C CA . PHE A 1 84 ? 9.492 -1.098 -23.873 1.00 94.81 84 PHE A CA 1
ATOM 684 C C . PHE A 1 84 ? 10.876 -1.508 -24.396 1.00 94.81 84 PHE A C 1
ATOM 686 O O . PHE A 1 84 ? 10.961 -2.125 -25.458 1.00 94.81 84 PHE A O 1
ATOM 693 N N . PRO A 1 85 ? 11.954 -1.224 -23.641 1.00 92.25 85 PRO A N 1
ATOM 694 C CA . PRO A 1 85 ? 13.318 -1.600 -24.013 1.00 92.25 85 PRO A CA 1
ATOM 695 C C . PRO A 1 85 ? 13.524 -3.109 -24.183 1.00 92.25 85 PRO A C 1
ATOM 697 O O . PRO A 1 85 ? 14.284 -3.530 -25.053 1.00 92.25 85 PRO A O 1
ATOM 700 N N . THR A 1 86 ? 12.842 -3.917 -23.368 1.00 92.00 86 THR A N 1
ATOM 701 C CA . THR A 1 86 ? 12.915 -5.379 -23.420 1.00 92.00 86 THR A CA 1
ATOM 702 C C . THR A 1 86 ? 11.554 -5.938 -23.821 1.00 92.00 86 THR A C 1
ATOM 704 O O . THR A 1 86 ? 10.547 -5.698 -23.154 1.00 92.00 86 THR A O 1
ATOM 707 N N . PHE A 1 87 ? 11.518 -6.712 -24.906 1.00 85.94 87 PHE A N 1
ATOM 708 C CA . PHE A 1 87 ? 10.298 -7.369 -25.365 1.00 85.94 87 PHE A CA 1
ATOM 709 C C . PHE A 1 87 ? 10.069 -8.691 -24.622 1.00 85.94 87 PHE A C 1
ATOM 711 O O . PHE A 1 87 ? 10.947 -9.552 -24.585 1.00 85.94 87 PHE A O 1
ATOM 718 N N . MET A 1 88 ? 8.859 -8.875 -24.094 1.00 90.38 88 MET A N 1
ATOM 719 C CA . MET A 1 88 ? 8.362 -10.151 -23.582 1.00 90.38 88 MET A CA 1
ATOM 720 C C . MET A 1 88 ? 7.012 -10.457 -24.237 1.00 90.38 88 MET A C 1
ATOM 722 O O . MET A 1 88 ? 6.175 -9.573 -24.409 1.00 90.38 88 MET A O 1
ATOM 726 N N . GLN A 1 89 ? 6.781 -11.715 -24.619 1.00 86.56 89 GLN A N 1
ATOM 727 C CA . GLN A 1 89 ? 5.566 -12.096 -25.353 1.00 86.56 89 GLN A CA 1
ATOM 728 C C . GLN A 1 89 ? 4.283 -11.891 -24.526 1.00 86.56 89 GLN A C 1
ATOM 730 O O . GLN A 1 89 ? 3.222 -11.640 -25.084 1.00 86.56 89 GLN A O 1
ATOM 735 N N . ASN A 1 90 ? 4.382 -11.971 -23.199 1.00 93.00 90 ASN A N 1
ATOM 736 C CA . ASN A 1 90 ? 3.280 -11.850 -22.246 1.00 93.00 90 ASN A CA 1
ATOM 737 C C . ASN A 1 90 ? 3.275 -10.509 -21.483 1.00 93.00 90 ASN A C 1
ATOM 739 O O . ASN A 1 90 ? 2.767 -10.456 -20.365 1.00 93.00 90 ASN A O 1
ATOM 743 N N . THR A 1 91 ? 3.837 -9.435 -22.057 1.00 94.44 91 THR A N 1
ATOM 744 C CA . THR A 1 91 ? 3.940 -8.119 -21.395 1.00 94.44 91 THR A CA 1
ATOM 745 C C . THR A 1 91 ? 2.604 -7.595 -20.865 1.00 94.44 91 THR A C 1
ATOM 747 O O . THR A 1 91 ? 2.568 -7.113 -19.738 1.00 94.44 91 THR A O 1
ATOM 750 N N . GLU A 1 92 ? 1.506 -7.706 -21.621 1.00 94.12 92 GLU A N 1
ATOM 751 C CA . GLU A 1 92 ? 0.188 -7.241 -21.154 1.00 94.12 92 GLU A CA 1
ATOM 752 C C . GLU A 1 92 ? -0.237 -7.947 -19.863 1.00 94.12 92 GLU A C 1
ATOM 754 O O . GLU A 1 92 ? -0.470 -7.292 -18.851 1.00 94.12 92 GLU A O 1
ATOM 759 N N . ALA A 1 93 ? -0.215 -9.282 -19.864 1.00 95.44 93 ALA A N 1
ATOM 760 C CA . ALA A 1 93 ? -0.563 -10.087 -18.696 1.00 95.44 93 ALA A CA 1
ATOM 761 C C . ALA A 1 93 ? 0.361 -9.812 -17.496 1.00 95.44 93 ALA A C 1
ATOM 763 O O . ALA A 1 93 ? -0.097 -9.791 -16.357 1.00 95.44 93 ALA A O 1
ATOM 764 N N . ILE A 1 94 ? 1.656 -9.565 -17.734 1.00 97.25 94 ILE A N 1
ATOM 765 C CA . ILE A 1 94 ? 2.606 -9.172 -16.682 1.00 97.25 94 ILE A CA 1
ATOM 766 C C . ILE A 1 94 ? 2.188 -7.845 -16.038 1.00 97.25 94 ILE A C 1
ATOM 768 O O . ILE A 1 94 ? 2.187 -7.733 -14.813 1.00 97.25 94 ILE A O 1
ATOM 772 N N . LEU A 1 95 ? 1.840 -6.840 -16.847 1.00 97.00 95 LEU A N 1
ATOM 773 C CA . LEU A 1 95 ? 1.439 -5.524 -16.350 1.00 97.00 95 LEU A CA 1
ATOM 774 C C . LEU A 1 95 ? 0.092 -5.576 -15.616 1.00 97.00 95 LEU A C 1
ATOM 776 O O . LEU A 1 95 ? -0.067 -4.921 -14.585 1.00 97.00 95 LEU A O 1
ATOM 780 N N . GLU A 1 96 ? -0.857 -6.369 -16.111 1.00 95.88 96 GLU A N 1
ATOM 781 C CA . GLU A 1 96 ? -2.159 -6.570 -15.470 1.00 95.88 96 GLU A CA 1
ATOM 782 C C . GLU A 1 96 ? -2.034 -7.304 -14.128 1.00 95.88 96 GLU A C 1
ATOM 784 O O . GLU A 1 96 ? -2.604 -6.852 -13.132 1.00 95.88 96 GLU A O 1
ATOM 789 N N . GLU A 1 97 ? -1.226 -8.367 -14.049 1.00 96.50 97 GLU A N 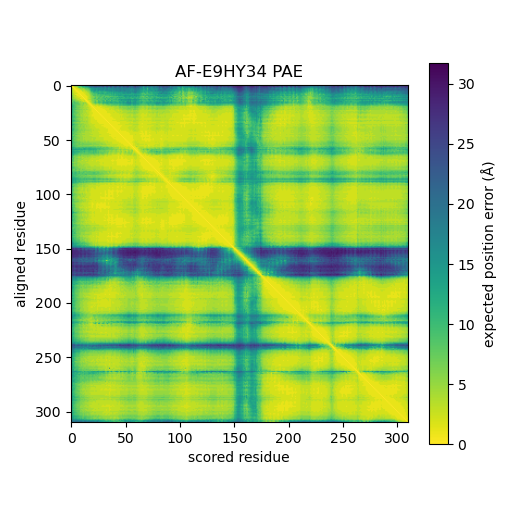1
ATOM 790 C CA . GLU A 1 97 ? -0.948 -9.074 -12.789 1.00 96.50 97 GLU A CA 1
ATOM 791 C C . GLU A 1 97 ? -0.204 -8.162 -11.797 1.00 96.50 97 GLU A C 1
ATOM 793 O O . GLU A 1 97 ? -0.525 -8.138 -10.606 1.00 96.50 97 GLU A O 1
ATOM 798 N N . ALA A 1 98 ? 0.727 -7.333 -12.281 1.00 97.56 98 ALA A N 1
ATOM 799 C CA . ALA A 1 98 ? 1.416 -6.345 -11.455 1.00 97.56 98 ALA A CA 1
ATOM 800 C C . ALA A 1 98 ? 0.444 -5.308 -10.866 1.00 97.56 98 ALA A C 1
ATOM 802 O O . ALA A 1 98 ? 0.557 -4.956 -9.683 1.00 97.56 98 ALA A O 1
ATOM 803 N N . LEU A 1 99 ? -0.524 -4.842 -11.664 1.00 96.56 99 LEU A N 1
ATOM 804 C CA . LEU A 1 99 ? -1.572 -3.915 -11.234 1.00 96.56 99 LEU A CA 1
ATOM 805 C C . LEU A 1 99 ? -2.534 -4.574 -10.240 1.00 96.56 99 LEU A C 1
ATOM 807 O O . LEU A 1 99 ? -2.895 -3.951 -9.235 1.00 96.56 99 LEU A O 1
ATOM 811 N N . LEU A 1 100 ? -2.910 -5.833 -10.473 1.00 95.06 100 LEU A N 1
ATOM 812 C CA . LEU A 1 100 ? -3.712 -6.619 -9.539 1.00 95.06 100 LEU A CA 1
ATOM 813 C C . LEU A 1 100 ? -2.994 -6.765 -8.193 1.00 95.06 100 LEU A C 1
ATOM 815 O O . LEU A 1 100 ? -3.589 -6.482 -7.153 1.00 95.06 100 LEU A O 1
ATOM 819 N N . GLY A 1 101 ? -1.705 -7.108 -8.211 1.00 95.69 101 GLY A N 1
ATOM 820 C CA . GLY A 1 101 ? -0.883 -7.213 -7.009 1.00 95.69 101 GLY A CA 1
ATOM 821 C C . GLY A 1 101 ? -0.804 -5.903 -6.235 1.00 95.69 101 GLY A C 1
ATOM 822 O O . GLY A 1 101 ? -1.015 -5.879 -5.020 1.00 95.69 101 GLY A O 1
ATOM 823 N N . ARG A 1 102 ? -0.601 -4.778 -6.935 1.00 94.81 102 ARG A N 1
ATOM 824 C CA . ARG A 1 102 ? -0.662 -3.445 -6.318 1.00 94.81 102 ARG A CA 1
ATOM 825 C C . ARG A 1 102 ? -2.003 -3.221 -5.628 1.00 94.81 102 ARG A C 1
ATOM 827 O O . ARG A 1 102 ? -2.028 -2.729 -4.501 1.00 94.81 102 ARG A O 1
ATOM 834 N N . ARG A 1 103 ? -3.122 -3.519 -6.299 1.00 93.69 103 ARG A N 1
ATOM 835 C CA . ARG A 1 103 ? -4.476 -3.303 -5.755 1.00 93.69 103 ARG A CA 1
ATOM 836 C C . ARG A 1 103 ? -4.726 -4.180 -4.536 1.00 93.69 103 ARG A C 1
ATOM 838 O O . ARG A 1 103 ? -5.212 -3.666 -3.531 1.00 93.69 103 ARG A O 1
ATOM 845 N N . ALA A 1 104 ? -4.329 -5.449 -4.597 1.00 93.44 104 ALA A N 1
ATOM 846 C CA . ALA A 1 104 ? -4.426 -6.380 -3.482 1.00 93.44 104 ALA A CA 1
ATOM 847 C C . ALA A 1 104 ? -3.703 -5.838 -2.242 1.00 93.44 104 ALA A C 1
ATOM 849 O O . ALA A 1 104 ? -4.288 -5.777 -1.161 1.00 93.44 104 ALA A O 1
ATOM 850 N N . VAL A 1 105 ? -2.472 -5.346 -2.418 1.00 93.06 105 VAL A N 1
ATOM 851 C CA . VAL A 1 105 ? -1.682 -4.737 -1.341 1.00 93.06 105 VAL A CA 1
ATOM 852 C C . VAL A 1 105 ? -2.305 -3.430 -0.848 1.00 93.06 105 VAL A C 1
ATOM 854 O O . VAL A 1 105 ? -2.463 -3.250 0.356 1.00 93.06 105 VAL A O 1
ATOM 857 N N . ALA A 1 106 ? -2.703 -2.509 -1.724 1.00 91.75 106 ALA A N 1
ATOM 858 C CA . ALA A 1 106 ? -3.264 -1.227 -1.293 1.00 91.75 106 ALA A CA 1
ATOM 859 C C . ALA A 1 106 ? -4.572 -1.402 -0.499 1.00 91.75 106 ALA A C 1
ATOM 861 O O . ALA A 1 106 ? -4.759 -0.766 0.540 1.00 91.75 106 ALA A O 1
ATOM 862 N N . HIS A 1 107 ? -5.438 -2.316 -0.943 1.00 90.69 107 HIS A N 1
ATOM 863 C CA . HIS A 1 107 ? -6.769 -2.550 -0.379 1.00 90.69 107 HIS A CA 1
ATOM 864 C C . HIS A 1 107 ? -6.849 -3.720 0.606 1.00 90.69 107 HIS A C 1
ATOM 866 O O . HIS A 1 107 ? -7.943 -4.093 1.013 1.00 90.69 107 HIS A O 1
ATOM 872 N N . CYS A 1 108 ? -5.708 -4.278 1.018 1.00 91.12 108 CYS A N 1
ATOM 873 C CA . CYS A 1 108 ? -5.637 -5.348 2.015 1.00 91.12 108 CYS A CA 1
ATOM 874 C C . CYS A 1 108 ? -6.566 -6.539 1.687 1.00 91.12 108 CYS A C 1
ATOM 876 O O . CYS A 1 108 ? -7.354 -7.000 2.517 1.00 91.12 108 CYS A O 1
ATOM 878 N N . LEU A 1 109 ? -6.492 -7.020 0.441 1.00 92.50 109 LEU A N 1
ATOM 879 C CA . LEU A 1 109 ? -7.215 -8.210 -0.020 1.00 92.50 109 LEU A CA 1
ATOM 880 C C . LEU A 1 109 ? -6.466 -9.470 0.448 1.00 92.50 109 LEU A C 1
ATOM 882 O O . LEU A 1 109 ? -5.798 -10.121 -0.354 1.00 92.50 109 LEU A O 1
ATOM 886 N N . LEU A 1 110 ? -6.513 -9.780 1.750 1.00 91.06 110 LEU A N 1
ATOM 887 C CA . LEU A 1 110 ? -5.676 -10.829 2.353 1.00 91.06 110 LEU A CA 1
ATOM 888 C C 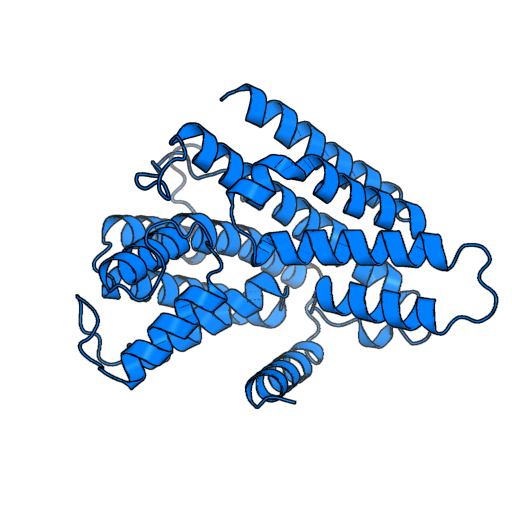. LEU A 1 110 ? -5.801 -12.208 1.680 1.00 91.06 110 LEU A C 1
ATOM 890 O O . LEU A 1 110 ? -4.748 -12.789 1.420 1.00 91.06 110 LEU A O 1
ATOM 894 N N . PRO A 1 111 ? -7.001 -12.720 1.319 1.00 92.56 111 PRO A N 1
ATOM 895 C CA . PRO A 1 111 ? -7.101 -14.017 0.643 1.00 92.56 111 PRO A CA 1
ATOM 896 C C . PRO A 1 111 ? -6.326 -14.041 -0.679 1.00 92.56 111 PRO A C 1
ATOM 898 O O . PRO A 1 111 ? -5.542 -14.954 -0.939 1.00 92.56 111 PRO A O 1
ATOM 901 N N . LEU A 1 112 ? -6.455 -12.977 -1.474 1.00 93.12 112 LEU A N 1
ATOM 902 C CA . LEU A 1 112 ? -5.730 -12.831 -2.729 1.00 93.12 112 LEU A CA 1
ATOM 903 C C . LEU A 1 112 ? -4.216 -12.702 -2.517 1.00 93.12 112 LEU A C 1
ATOM 905 O O . LEU A 1 112 ? -3.439 -13.261 -3.288 1.00 93.12 112 LEU A O 1
ATOM 909 N N . ILE A 1 113 ? -3.781 -11.974 -1.485 1.00 92.44 113 ILE A N 1
ATOM 910 C CA . ILE A 1 113 ? -2.357 -11.827 -1.143 1.00 92.44 113 ILE A CA 1
ATOM 911 C C . ILE A 1 113 ? -1.760 -13.171 -0.734 1.00 92.44 113 ILE A C 1
ATOM 913 O O . ILE A 1 113 ? -0.671 -13.506 -1.193 1.00 92.44 113 ILE A O 1
ATOM 917 N N . LEU A 1 114 ? -2.468 -13.951 0.080 1.00 88.94 114 LEU A N 1
ATOM 918 C CA . LEU A 1 114 ? -2.013 -15.271 0.501 1.00 88.94 114 LEU A CA 1
ATOM 919 C C . LEU A 1 114 ? -1.888 -16.220 -0.699 1.00 88.94 114 LEU A C 1
ATOM 921 O O . LEU A 1 114 ? -0.868 -16.880 -0.880 1.00 88.94 114 LEU A O 1
ATOM 925 N N . GLN A 1 115 ? -2.892 -16.220 -1.580 1.00 92.12 115 GLN A N 1
ATOM 926 C CA . GLN A 1 115 ? -2.925 -17.090 -2.754 1.00 92.12 115 GLN A CA 1
ATOM 927 C C . GLN A 1 115 ? -1.903 -16.689 -3.832 1.00 92.12 115 GLN A C 1
ATOM 929 O O . GLN A 1 115 ? -1.271 -17.545 -4.456 1.00 92.12 115 GLN A O 1
ATOM 934 N N . LYS A 1 116 ? -1.762 -15.385 -4.104 1.00 94.44 116 LYS A N 1
ATOM 935 C CA . LYS A 1 116 ? -1.039 -14.865 -5.276 1.00 94.44 116 LYS A CA 1
ATOM 936 C C . LYS A 1 116 ? 0.172 -13.993 -4.956 1.00 94.44 116 LYS A C 1
ATOM 938 O O . LYS A 1 116 ? 0.874 -13.606 -5.883 1.00 94.44 116 LYS A O 1
ATOM 943 N N . GLY A 1 117 ? 0.498 -13.731 -3.692 1.00 89.69 117 GLY A N 1
ATOM 944 C CA . GLY A 1 117 ? 1.571 -12.805 -3.300 1.00 89.69 117 GLY A CA 1
ATOM 945 C C . GLY A 1 117 ? 2.913 -13.063 -3.994 1.00 89.69 117 GLY A C 1
ATOM 946 O O . GLY A 1 117 ? 3.561 -12.134 -4.475 1.00 89.69 117 GLY A O 1
ATOM 947 N N . LYS A 1 118 ? 3.294 -14.338 -4.144 1.00 89.38 118 LYS A N 1
ATOM 948 C CA . LYS A 1 118 ? 4.503 -14.744 -4.883 1.00 89.38 118 LYS A CA 1
ATOM 949 C C . LYS A 1 118 ? 4.410 -14.425 -6.381 1.00 89.38 118 LYS A C 1
ATOM 951 O O . LYS A 1 118 ? 5.373 -13.924 -6.955 1.00 89.38 118 LYS A O 1
ATOM 956 N N . HIS A 1 119 ? 3.253 -14.658 -7.000 1.00 94.44 119 HIS A N 1
ATOM 957 C CA . HIS A 1 119 ? 3.000 -14.331 -8.407 1.00 94.44 119 HIS A CA 1
ATOM 958 C C . HIS A 1 119 ? 3.038 -12.819 -8.649 1.00 94.44 119 HIS A C 1
ATOM 960 O O . HIS A 1 119 ? 3.636 -12.376 -9.628 1.00 94.44 119 HIS A O 1
ATOM 966 N N . PHE A 1 120 ? 2.506 -12.020 -7.718 1.00 96.31 120 PHE A N 1
ATOM 967 C CA . PHE A 1 120 ? 2.622 -10.564 -7.772 1.00 96.31 120 PHE A CA 1
ATOM 968 C C . PHE A 1 120 ? 4.083 -10.126 -7.780 1.00 96.31 120 PHE A C 1
ATOM 970 O O . PHE A 1 120 ? 4.493 -9.379 -8.666 1.00 96.31 120 PHE A O 1
ATOM 977 N N . LEU A 1 121 ? 4.904 -10.651 -6.869 1.00 93.56 121 LEU A N 1
ATOM 978 C CA . LEU A 1 121 ? 6.323 -10.309 -6.836 1.00 93.56 121 LEU A CA 1
ATOM 979 C C . LEU A 1 121 ? 7.073 -10.771 -8.099 1.00 93.56 121 LEU A C 1
ATOM 981 O O . LEU A 1 121 ? 7.897 -10.023 -8.622 1.00 93.56 121 LEU A O 1
ATOM 985 N N . ALA A 1 122 ? 6.750 -11.950 -8.638 1.00 95.88 122 ALA A N 1
ATOM 986 C CA . ALA A 1 122 ? 7.293 -12.419 -9.915 1.00 95.88 122 ALA A CA 1
ATOM 987 C C . ALA A 1 122 ? 6.909 -11.494 -11.084 1.00 95.88 122 ALA A C 1
ATOM 989 O O . ALA A 1 122 ? 7.759 -11.160 -11.911 1.00 95.88 122 ALA A O 1
ATOM 990 N N . SER A 1 123 ? 5.659 -11.020 -11.126 1.00 97.94 123 SER A N 1
ATOM 991 C CA . SER A 1 123 ? 5.220 -10.044 -12.129 1.00 97.94 123 SER A CA 1
ATOM 992 C C . SER A 1 123 ? 5.985 -8.723 -11.998 1.00 97.94 123 SER A C 1
ATOM 994 O O . SER A 1 123 ? 6.416 -8.164 -12.999 1.00 97.94 123 SER A O 1
ATOM 996 N N . TRP A 1 124 ? 6.268 -8.262 -10.776 1.00 98.00 124 TRP A N 1
ATOM 997 C CA . TRP A 1 124 ? 7.052 -7.048 -10.534 1.00 98.00 124 TRP A CA 1
ATOM 998 C C . TRP A 1 124 ? 8.517 -7.188 -10.968 1.00 98.00 124 TRP A C 1
ATOM 1000 O O . TRP A 1 124 ? 9.065 -6.256 -11.555 1.00 98.00 124 TRP A O 1
ATOM 1010 N N . ILE A 1 125 ? 9.137 -8.357 -10.763 1.00 97.12 125 ILE A N 1
ATOM 1011 C CA . ILE A 1 125 ? 10.469 -8.675 -11.313 1.00 97.12 125 ILE A CA 1
ATOM 1012 C C . ILE A 1 125 ? 10.445 -8.590 -12.845 1.00 97.12 125 ILE A C 1
ATOM 1014 O O . ILE A 1 125 ? 11.336 -7.994 -13.459 1.00 97.12 125 ILE A O 1
ATOM 1018 N N . ALA A 1 126 ? 9.411 -9.155 -13.471 1.00 97.69 126 ALA A N 1
ATOM 1019 C CA . ALA A 1 126 ? 9.253 -9.110 -14.918 1.00 97.69 126 ALA A CA 1
ATOM 1020 C C . ALA A 1 126 ? 9.040 -7.672 -15.423 1.00 97.69 126 ALA A C 1
ATOM 1022 O O . ALA A 1 126 ? 9.661 -7.286 -16.409 1.00 97.69 126 ALA A O 1
ATOM 1023 N N . VAL A 1 127 ? 8.269 -6.837 -14.716 1.00 98.00 127 VAL A N 1
ATOM 1024 C CA . VAL A 1 127 ? 8.134 -5.407 -15.044 1.00 98.00 127 VAL A CA 1
ATOM 1025 C C . VAL A 1 127 ? 9.490 -4.697 -14.982 1.00 98.00 127 VAL A C 1
ATOM 1027 O O . VAL A 1 127 ? 9.851 -4.015 -15.939 1.00 98.00 127 VAL A O 1
ATOM 1030 N N . ALA A 1 128 ? 10.286 -4.884 -13.924 1.00 96.56 128 ALA A N 1
ATOM 1031 C CA . ALA A 1 128 ? 11.632 -4.304 -13.847 1.00 96.56 128 ALA A CA 1
ATOM 1032 C C . ALA A 1 128 ? 12.532 -4.765 -15.016 1.00 96.56 128 ALA A C 1
ATOM 1034 O O . ALA A 1 128 ? 13.278 -3.971 -15.592 1.00 96.56 128 ALA A O 1
ATOM 1035 N N . THR A 1 129 ? 12.397 -6.024 -15.436 1.00 96.56 129 THR A N 1
ATOM 1036 C CA . THR A 1 129 ? 13.116 -6.587 -16.592 1.00 96.56 129 THR A CA 1
ATOM 1037 C C . THR A 1 129 ? 12.681 -5.947 -17.916 1.00 96.56 129 THR A C 1
ATOM 1039 O O . THR A 1 129 ? 13.528 -5.570 -18.729 1.00 96.56 129 THR A O 1
ATOM 1042 N N . ILE A 1 130 ? 11.371 -5.759 -18.120 1.00 96.44 130 ILE A N 1
ATOM 1043 C CA . ILE A 1 130 ? 10.785 -5.089 -19.297 1.00 96.44 130 ILE A CA 1
ATOM 1044 C C . ILE A 1 130 ? 11.308 -3.649 -19.423 1.00 96.44 130 ILE A C 1
ATOM 1046 O O . ILE A 1 130 ? 11.601 -3.179 -20.522 1.00 96.44 130 ILE A O 1
ATOM 1050 N N . LEU A 1 131 ? 11.492 -2.972 -18.286 1.00 95.69 131 LEU A N 1
ATOM 1051 C CA . LEU A 1 131 ? 12.061 -1.625 -18.179 1.00 95.69 131 LEU A CA 1
ATOM 1052 C C . LEU A 1 131 ? 13.593 -1.564 -18.328 1.00 95.69 131 LEU A C 1
ATOM 1054 O O . LEU A 1 131 ? 14.165 -0.474 -18.249 1.00 95.69 131 LEU A O 1
ATOM 1058 N N . ASN A 1 132 ? 14.257 -2.709 -18.525 1.00 94.31 132 ASN A N 1
ATOM 1059 C CA . ASN A 1 132 ? 15.715 -2.846 -18.531 1.00 94.31 132 ASN A CA 1
ATOM 1060 C C . ASN A 1 132 ? 16.368 -2.288 -17.248 1.00 94.31 132 ASN A C 1
ATOM 1062 O O . ASN A 1 132 ? 17.291 -1.478 -17.303 1.00 94.31 132 ASN A O 1
ATOM 1066 N N . GLN A 1 133 ? 15.851 -2.706 -16.087 1.00 94.00 133 GLN A N 1
ATOM 1067 C CA . GLN A 1 133 ? 16.336 -2.338 -14.749 1.00 94.00 133 GLN A CA 1
ATOM 1068 C C . GLN A 1 133 ? 16.837 -3.595 -14.014 1.00 94.00 133 GLN A C 1
ATOM 1070 O O . GLN A 1 133 ? 16.139 -4.138 -13.150 1.00 94.00 133 GLN A O 1
ATOM 1075 N N . PRO A 1 134 ? 18.010 -4.135 -14.402 1.00 92.19 134 PRO A N 1
ATOM 1076 C CA . PRO A 1 134 ? 18.490 -5.423 -13.901 1.00 92.19 134 PRO A CA 1
ATOM 1077 C C . PRO A 1 134 ? 18.811 -5.406 -12.401 1.00 92.19 134 PRO A C 1
ATOM 1079 O O . PRO A 1 134 ? 18.585 -6.408 -11.727 1.00 92.19 134 PRO A O 1
ATOM 1082 N N . GLU A 1 135 ? 19.279 -4.281 -11.857 1.00 88.44 135 GLU A N 1
ATOM 1083 C CA . GLU A 1 135 ? 19.594 -4.161 -10.428 1.00 88.44 135 GLU A CA 1
ATOM 1084 C C . GLU A 1 135 ? 18.328 -4.243 -9.560 1.00 88.44 135 GLU A C 1
ATOM 1086 O O . GLU A 1 135 ? 18.288 -4.964 -8.561 1.00 88.44 135 GLU A O 1
ATOM 1091 N N . GLU A 1 136 ? 17.261 -3.544 -9.948 1.00 87.50 136 GLU A N 1
ATOM 1092 C CA . GLU A 1 136 ? 15.951 -3.584 -9.290 1.00 87.50 136 GLU A CA 1
ATOM 1093 C C . GLU A 1 136 ? 15.309 -4.967 -9.418 1.00 87.50 136 GLU A C 1
ATOM 1095 O O . GLU A 1 136 ? 14.776 -5.491 -8.436 1.00 87.50 136 GLU A O 1
ATOM 1100 N N . ALA A 1 137 ? 15.418 -5.596 -10.593 1.00 92.62 137 ALA A N 1
ATOM 1101 C CA . ALA A 1 137 ? 14.964 -6.966 -10.807 1.00 92.62 137 ALA A CA 1
ATOM 1102 C C . ALA A 1 137 ? 15.706 -7.961 -9.896 1.00 92.62 137 ALA A C 1
ATOM 1104 O O . ALA A 1 137 ? 15.074 -8.836 -9.300 1.00 92.62 137 ALA A O 1
ATOM 1105 N N . GLU A 1 138 ? 17.022 -7.814 -9.717 1.00 87.94 138 GLU A N 1
ATOM 1106 C CA . GLU A 1 138 ? 17.813 -8.649 -8.807 1.00 87.94 138 GLU A CA 1
ATOM 1107 C C . GLU A 1 138 ? 17.401 -8.437 -7.340 1.00 87.94 138 GLU A C 1
ATOM 1109 O O . GLU A 1 138 ? 17.210 -9.405 -6.599 1.00 87.94 138 GLU A O 1
ATOM 1114 N N . LYS A 1 139 ? 17.208 -7.181 -6.913 1.00 85.38 139 LYS A N 1
ATOM 1115 C CA . LYS A 1 139 ? 16.733 -6.840 -5.557 1.00 85.38 139 LYS A CA 1
ATOM 1116 C C . LYS A 1 139 ? 15.371 -7.481 -5.270 1.00 85.38 139 LYS A C 1
ATOM 1118 O O . LYS A 1 139 ? 15.208 -8.131 -4.238 1.00 85.38 139 LYS A O 1
ATOM 1123 N N . LEU A 1 140 ? 14.420 -7.373 -6.199 1.00 89.69 140 LEU A N 1
ATOM 1124 C CA . LEU A 1 140 ? 13.111 -8.029 -6.102 1.00 89.69 140 LEU A CA 1
ATOM 1125 C C . LEU A 1 140 ? 13.231 -9.563 -6.117 1.00 89.69 140 LEU A C 1
ATOM 1127 O O . LEU A 1 140 ? 12.543 -10.243 -5.356 1.00 89.69 140 LEU A O 1
ATOM 1131 N N . THR A 1 141 ? 14.153 -10.116 -6.909 1.00 89.00 141 THR A N 1
ATOM 1132 C CA . THR A 1 141 ? 14.433 -11.562 -6.961 1.00 89.00 141 THR A CA 1
ATOM 1133 C C . THR A 1 141 ? 14.956 -12.091 -5.627 1.00 89.00 141 THR A C 1
ATOM 1135 O O . THR A 1 141 ? 14.551 -13.167 -5.191 1.00 89.00 141 THR A O 1
ATOM 1138 N N . LYS A 1 142 ? 15.805 -11.332 -4.921 1.00 84.44 142 LYS A N 1
ATOM 1139 C CA . LYS A 1 142 ? 16.263 -11.695 -3.567 1.00 84.44 142 LYS A CA 1
ATOM 1140 C C . LYS A 1 142 ? 15.092 -11.803 -2.586 1.00 84.44 142 LYS A C 1
ATOM 1142 O O . LYS A 1 142 ? 15.033 -12.767 -1.826 1.00 84.44 142 LYS A O 1
ATOM 1147 N N . ILE A 1 143 ? 14.137 -10.871 -2.648 1.00 84.44 143 ILE A N 1
ATOM 1148 C CA . ILE A 1 143 ? 12.908 -10.916 -1.835 1.00 84.44 143 ILE A CA 1
ATOM 1149 C C . ILE A 1 143 ? 12.063 -12.138 -2.214 1.00 84.44 143 ILE A C 1
ATOM 1151 O O . ILE A 1 143 ? 11.598 -12.864 -1.339 1.00 84.44 143 ILE A O 1
ATOM 1155 N N . TYR A 1 144 ? 11.908 -12.416 -3.510 1.00 87.19 144 TYR A N 1
ATOM 1156 C CA . TYR A 1 144 ? 11.151 -13.571 -3.991 1.00 87.19 144 TYR A CA 1
ATOM 1157 C C . TYR A 1 144 ? 11.747 -14.894 -3.510 1.00 87.19 144 TYR A C 1
ATOM 1159 O O . TYR A 1 144 ? 11.028 -15.753 -2.997 1.00 87.19 144 TYR A O 1
ATOM 1167 N N . ASN A 1 145 ? 13.066 -15.040 -3.614 1.00 80.38 145 ASN A N 1
ATOM 1168 C CA . ASN A 1 145 ? 13.770 -16.228 -3.149 1.00 80.38 145 ASN A CA 1
ATOM 1169 C C . ASN A 1 145 ? 13.641 -16.396 -1.634 1.00 80.38 145 ASN A C 1
ATOM 1171 O O . ASN A 1 145 ? 13.406 -17.509 -1.173 1.00 80.38 145 ASN A O 1
ATOM 1175 N N . HIS A 1 146 ? 13.713 -15.301 -0.876 1.00 75.31 146 HIS A N 1
ATOM 1176 C CA . HIS A 1 146 ? 13.474 -15.324 0.563 1.00 75.31 146 HIS A CA 1
ATOM 1177 C C . HIS A 1 146 ? 12.067 -15.848 0.910 1.00 75.31 146 HIS A C 1
ATOM 1179 O O . HIS A 1 146 ? 11.939 -16.711 1.775 1.00 75.31 146 HIS A O 1
ATOM 1185 N N . LEU A 1 147 ? 11.029 -15.406 0.188 1.00 75.19 147 LEU A N 1
ATOM 1186 C CA . LEU A 1 147 ? 9.650 -15.882 0.370 1.00 75.19 147 LEU A CA 1
ATOM 1187 C C . LEU A 1 147 ? 9.426 -17.339 -0.073 1.00 75.19 147 LEU A C 1
ATOM 1189 O O . LEU A 1 147 ? 8.505 -17.999 0.408 1.00 75.19 147 LEU A O 1
ATOM 1193 N N . CYS A 1 148 ? 10.203 -17.836 -1.038 1.00 72.88 148 CYS A N 1
ATOM 1194 C CA . CYS A 1 148 ? 10.027 -19.186 -1.581 1.00 72.88 148 CYS A CA 1
ATOM 1195 C C . CYS A 1 148 ? 10.829 -20.251 -0.834 1.00 72.88 148 CYS A C 1
ATOM 1197 O O . CYS A 1 148 ? 10.352 -21.374 -0.695 1.00 72.88 148 CYS A O 1
ATOM 1199 N N . TYR A 1 149 ? 12.031 -19.907 -0.377 1.00 68.69 149 TYR A N 1
ATOM 1200 C CA . TYR A 1 149 ? 13.014 -20.877 0.105 1.00 68.69 149 TYR A CA 1
ATOM 1201 C C . TYR A 1 149 ? 13.481 -20.607 1.541 1.00 68.69 149 TYR A C 1
ATOM 1203 O O . TYR A 1 149 ? 14.290 -21.368 2.068 1.00 68.69 149 TYR A O 1
ATOM 1211 N N . GLY A 1 150 ? 12.983 -19.544 2.183 1.00 54.66 150 GLY A N 1
ATOM 1212 C CA . GLY A 1 150 ? 13.526 -19.056 3.447 1.00 54.66 150 GLY A CA 1
ATOM 1213 C C . GLY A 1 150 ? 14.887 -18.373 3.262 1.00 54.66 150 GLY A C 1
ATOM 1214 O O . GLY A 1 150 ? 15.438 -18.301 2.164 1.00 54.66 150 GLY A O 1
ATOM 1215 N N . ILE A 1 151 ? 15.440 -17.807 4.337 1.00 52.03 151 ILE A N 1
ATOM 1216 C CA . ILE A 1 151 ? 16.823 -17.301 4.329 1.00 52.03 151 ILE A CA 1
ATOM 1217 C C . ILE A 1 151 ? 17.758 -18.521 4.366 1.00 52.03 151 ILE A C 1
ATOM 1219 O O . ILE A 1 151 ? 17.590 -19.35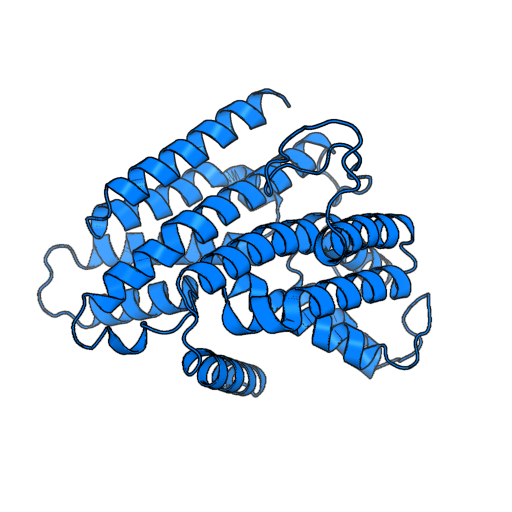1 5.261 1.00 52.03 151 ILE A O 1
ATOM 1223 N N . PRO A 1 152 ? 18.792 -18.636 3.512 1.00 39.84 152 PRO A N 1
ATOM 1224 C CA . PRO A 1 152 ? 19.982 -19.362 3.923 1.00 39.84 152 PRO A CA 1
ATOM 1225 C C . PRO A 1 152 ? 20.633 -18.545 5.045 1.00 39.84 152 PRO A C 1
ATOM 1227 O O . PRO A 1 152 ? 21.285 -17.529 4.801 1.00 39.84 152 PRO A O 1
ATOM 1230 N N . ASP A 1 153 ? 20.335 -18.921 6.286 1.00 40.22 153 ASP A N 1
ATOM 1231 C CA . ASP A 1 153 ? 20.821 -18.242 7.478 1.00 40.22 153 ASP A CA 1
ATOM 1232 C C . ASP A 1 153 ? 22.354 -18.317 7.546 1.00 40.22 153 ASP A C 1
ATOM 1234 O O . ASP A 1 153 ? 22.931 -19.342 7.901 1.00 40.22 153 ASP A O 1
ATOM 1238 N N . PHE A 1 154 ? 23.023 -17.223 7.183 1.00 38.25 154 PHE A N 1
ATOM 1239 C CA . PHE A 1 154 ? 24.469 -17.079 7.349 1.00 38.25 154 PHE A CA 1
ATOM 1240 C C . PHE A 1 154 ? 24.834 -16.234 8.588 1.00 38.25 154 PHE A C 1
ATOM 1242 O O . PHE A 1 154 ? 26.006 -15.895 8.748 1.00 38.25 154 PHE A O 1
ATOM 1249 N N . GLY A 1 155 ? 23.887 -15.869 9.477 1.00 41.91 155 GLY A N 1
ATOM 1250 C CA . GLY A 1 155 ? 24.217 -14.945 10.578 1.00 41.91 155 GLY A CA 1
ATOM 1251 C C . GLY A 1 155 ? 23.224 -14.723 11.730 1.00 41.91 155 GLY A C 1
ATOM 1252 O O . GLY A 1 155 ? 23.490 -13.852 12.559 1.00 41.91 155 GLY A O 1
ATOM 1253 N N . GLY A 1 156 ? 22.107 -15.443 11.820 1.00 32.16 156 GLY A N 1
ATOM 1254 C CA . GLY A 1 156 ? 21.224 -15.496 12.992 1.00 32.16 156 GLY A CA 1
ATOM 1255 C C . GLY A 1 156 ? 20.501 -14.196 13.370 1.00 32.16 156 GLY A C 1
ATOM 1256 O O . GLY A 1 156 ? 20.054 -14.059 14.509 1.00 32.16 156 GLY A O 1
ATOM 1257 N N . LYS A 1 157 ? 20.390 -13.207 12.471 1.00 41.25 157 LYS A N 1
ATOM 1258 C CA . LYS A 1 157 ? 19.682 -11.946 12.759 1.00 41.25 157 LYS A CA 1
ATOM 1259 C C . LYS A 1 157 ? 18.231 -12.018 12.288 1.00 41.25 157 LYS A C 1
ATOM 1261 O O . LYS A 1 157 ? 17.966 -12.093 11.094 1.00 41.25 157 LYS A O 1
ATOM 1266 N N . VAL A 1 158 ? 17.300 -11.935 13.240 1.00 39.03 158 VAL A N 1
ATOM 1267 C CA . VAL A 1 158 ? 15.870 -11.714 12.976 1.00 39.03 158 VAL A CA 1
ATOM 1268 C C . VAL A 1 158 ? 15.727 -10.360 12.275 1.00 39.03 158 VAL A C 1
ATOM 1270 O O . VAL A 1 158 ? 15.987 -9.316 12.873 1.00 39.03 158 VAL A O 1
ATOM 1273 N N . HIS A 1 159 ? 15.387 -10.379 10.989 1.00 48.38 159 HIS A N 1
ATOM 1274 C CA . HIS A 1 159 ? 15.136 -9.171 10.210 1.00 48.38 159 HIS A CA 1
ATOM 1275 C C . HIS A 1 159 ? 13.732 -8.637 10.528 1.00 48.38 159 HIS A C 1
ATOM 1277 O O . HIS A 1 159 ? 12.761 -9.386 10.474 1.00 48.38 159 HIS A O 1
ATOM 1283 N N . ASP A 1 160 ? 13.620 -7.348 10.858 1.00 47.81 160 ASP A N 1
ATOM 1284 C CA . ASP A 1 160 ? 12.328 -6.653 10.900 1.00 47.81 160 ASP A CA 1
ATOM 1285 C C . ASP A 1 160 ? 11.743 -6.648 9.471 1.00 47.81 160 ASP A C 1
ATOM 1287 O O . ASP A 1 160 ? 12.418 -6.148 8.566 1.00 47.81 160 ASP A O 1
ATOM 1291 N N . PRO A 1 161 ? 10.535 -7.196 9.228 1.00 46.97 161 PRO A N 1
ATOM 1292 C CA . PRO A 1 161 ? 9.928 -7.233 7.894 1.00 46.97 161 PRO A CA 1
ATOM 1293 C C . PRO A 1 161 ? 9.649 -5.834 7.316 1.00 46.97 161 PRO A C 1
ATOM 1295 O O . PRO A 1 161 ? 9.439 -5.706 6.112 1.00 46.97 161 PRO A O 1
ATOM 1298 N N . TYR A 1 162 ? 9.687 -4.787 8.150 1.00 45.53 162 TYR A N 1
ATOM 1299 C CA . TYR A 1 162 ? 9.583 -3.381 7.750 1.00 45.53 162 TYR A CA 1
ATOM 1300 C C . TYR A 1 162 ? 10.935 -2.676 7.621 1.00 45.53 162 TYR A C 1
ATOM 1302 O O . TYR A 1 162 ? 10.985 -1.535 7.149 1.00 45.53 162 TYR A O 1
ATOM 1310 N N . ALA A 1 163 ? 12.037 -3.309 8.033 1.00 46.31 163 ALA A N 1
ATOM 1311 C CA . ALA A 1 163 ? 13.354 -2.739 7.815 1.00 46.31 163 ALA A CA 1
ATOM 1312 C C . ALA A 1 163 ? 13.701 -2.816 6.330 1.00 46.31 163 ALA A C 1
ATOM 1314 O O . ALA A 1 163 ? 13.589 -3.862 5.688 1.00 46.31 163 ALA A O 1
ATOM 1315 N N . ARG A 1 164 ? 14.198 -1.700 5.790 1.00 44.03 164 ARG A N 1
ATOM 1316 C CA . ARG A 1 164 ? 14.898 -1.708 4.507 1.00 44.03 164 ARG A CA 1
ATOM 1317 C C . ARG A 1 164 ? 16.004 -2.769 4.585 1.00 44.03 164 ARG A C 1
ATOM 1319 O O . ARG A 1 164 ? 16.838 -2.683 5.489 1.00 44.03 164 ARG A O 1
ATOM 1326 N N . PRO A 1 165 ? 16.046 -3.754 3.675 1.00 43.06 165 PRO A N 1
ATOM 1327 C CA . PRO A 1 165 ? 17.140 -4.708 3.652 1.00 43.06 165 PRO A CA 1
ATOM 1328 C C . PRO A 1 165 ? 18.479 -3.962 3.558 1.00 43.06 165 PRO A C 1
ATOM 1330 O O . PRO A 1 165 ? 18.646 -3.096 2.699 1.00 43.06 165 PRO A O 1
ATOM 1333 N N . ASN A 1 166 ? 19.431 -4.301 4.436 1.00 34.44 166 ASN A N 1
ATOM 1334 C CA . ASN A 1 166 ? 20.725 -3.611 4.605 1.00 34.44 166 ASN A CA 1
ATOM 1335 C C . ASN A 1 166 ? 21.622 -3.576 3.347 1.00 34.44 166 ASN A C 1
ATOM 1337 O O . ASN A 1 166 ? 22.724 -3.043 3.402 1.00 34.44 166 ASN A O 1
ATOM 1341 N N . PHE A 1 167 ? 21.200 -4.179 2.237 1.00 38.44 167 PHE A N 1
ATOM 1342 C CA . PHE A 1 167 ? 21.993 -4.370 1.024 1.00 38.44 167 PHE A CA 1
ATOM 1343 C C . PHE A 1 167 ? 21.514 -3.527 -0.166 1.00 38.44 167 PHE A C 1
ATOM 1345 O O . PHE A 1 167 ? 21.858 -3.845 -1.303 1.00 38.44 167 PHE A O 1
ATOM 1352 N N . VAL A 1 168 ? 20.692 -2.493 0.052 1.00 37.69 168 VAL A N 1
ATOM 1353 C CA . VAL A 1 168 ? 20.122 -1.721 -1.060 1.00 37.69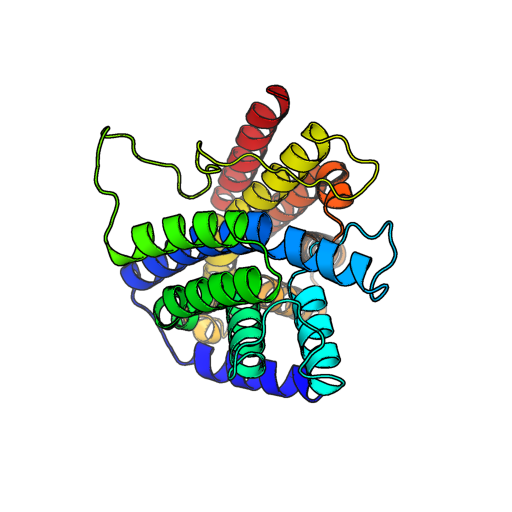 168 VAL A CA 1
ATOM 1354 C C . VAL A 1 168 ? 20.321 -0.221 -0.914 1.00 37.69 168 VAL A C 1
ATOM 1356 O O . VAL A 1 168 ? 19.660 0.406 -0.088 1.00 37.69 168 VAL A O 1
ATOM 1359 N N . ASP A 1 169 ? 21.138 0.355 -1.795 1.00 37.81 169 ASP A N 1
ATOM 1360 C CA . ASP A 1 169 ? 21.214 1.792 -2.067 1.00 37.81 169 ASP A CA 1
ATOM 1361 C C . ASP A 1 169 ? 20.046 2.231 -2.973 1.00 37.81 169 ASP A C 1
ATOM 1363 O O . ASP A 1 169 ? 19.678 1.536 -3.928 1.00 37.81 169 ASP A O 1
ATOM 1367 N N . VAL A 1 170 ? 19.422 3.372 -2.660 1.00 42.41 170 VAL A N 1
ATOM 1368 C CA . VAL A 1 170 ? 18.283 3.938 -3.409 1.00 42.41 170 VAL A CA 1
ATOM 1369 C C . VAL A 1 170 ? 18.825 4.911 -4.455 1.00 42.41 170 VAL A C 1
ATOM 1371 O O . VAL A 1 170 ? 18.788 6.119 -4.292 1.00 42.41 170 VAL A O 1
ATOM 1374 N N . ILE A 1 171 ? 19.375 4.395 -5.549 1.00 43.09 171 ILE A N 1
ATOM 1375 C CA . ILE A 1 171 ? 20.267 5.163 -6.441 1.00 43.09 171 ILE A CA 1
ATOM 1376 C C . ILE A 1 171 ? 19.566 6.330 -7.186 1.00 43.09 171 ILE A C 1
ATOM 1378 O O . ILE A 1 171 ? 20.237 7.223 -7.702 1.00 43.09 171 ILE A O 1
ATOM 1382 N N . LEU A 1 172 ? 18.226 6.404 -7.212 1.00 45.97 172 LEU A N 1
ATOM 1383 C CA . LEU A 1 172 ? 17.489 7.392 -8.016 1.00 45.97 172 LEU A CA 1
ATOM 1384 C C . LEU A 1 172 ? 16.511 8.236 -7.185 1.00 45.97 172 LEU A C 1
ATOM 1386 O O . LEU A 1 172 ? 15.517 7.728 -6.665 1.00 45.97 172 LEU A O 1
ATOM 1390 N N . THR A 1 173 ? 16.758 9.550 -7.123 1.00 47.12 173 THR A N 1
ATOM 1391 C CA . THR A 1 173 ? 15.852 10.531 -6.506 1.00 47.12 173 THR A CA 1
ATOM 1392 C C . THR A 1 173 ? 14.910 11.159 -7.543 1.00 47.12 173 THR A C 1
ATOM 1394 O O . THR A 1 173 ? 15.313 11.466 -8.669 1.00 47.12 173 THR A O 1
ATOM 1397 N N . PRO A 1 174 ? 13.640 11.431 -7.194 1.00 48.38 174 PRO A N 1
ATOM 1398 C CA . PRO A 1 174 ? 12.764 12.229 -8.038 1.00 48.38 174 PRO A CA 1
ATOM 1399 C C . PRO A 1 174 ? 13.123 13.730 -7.947 1.00 48.38 174 PRO A C 1
ATOM 1401 O O . PRO A 1 174 ? 12.551 14.494 -7.165 1.00 48.38 174 PRO A O 1
ATOM 1404 N N . GLY A 1 175 ? 14.048 14.188 -8.799 1.00 52.41 175 GLY A N 1
ATOM 1405 C CA . GLY A 1 175 ? 14.330 15.615 -9.046 1.00 52.41 175 GLY A CA 1
ATOM 1406 C C . GLY A 1 175 ? 15.013 16.362 -7.885 1.00 52.41 175 GLY A C 1
ATOM 1407 O O . GLY A 1 175 ? 15.932 15.837 -7.274 1.00 52.41 175 GLY A O 1
ATOM 1408 N N . LYS A 1 176 ? 14.577 17.606 -7.581 1.00 58.59 176 LYS A N 1
ATOM 1409 C CA . LYS A 1 176 ? 15.163 18.531 -6.565 1.00 58.59 176 LYS A CA 1
ATOM 1410 C C . LYS A 1 176 ? 15.067 18.066 -5.088 1.00 58.59 176 LYS A C 1
ATOM 1412 O O . LYS A 1 176 ? 15.035 18.913 -4.204 1.00 58.59 176 LYS A O 1
ATOM 1417 N N . MET A 1 177 ? 14.892 16.778 -4.806 1.00 65.44 177 MET A N 1
ATOM 1418 C CA . MET A 1 177 ? 15.061 16.249 -3.447 1.00 65.44 177 MET A CA 1
ATOM 1419 C C . MET A 1 177 ? 16.482 15.727 -3.304 1.00 65.44 177 MET A C 1
ATOM 1421 O O . MET A 1 177 ? 16.985 15.045 -4.199 1.00 65.44 177 MET A O 1
ATOM 1425 N N . SER A 1 178 ? 17.109 16.027 -2.172 1.00 74.38 178 SER A N 1
ATOM 1426 C CA . SER A 1 178 ? 18.307 15.308 -1.766 1.00 74.38 178 SER A CA 1
ATOM 1427 C C . SER A 1 178 ? 17.982 13.823 -1.583 1.00 74.38 178 SER A C 1
ATOM 1429 O O . SER A 1 178 ? 16.843 13.432 -1.312 1.00 74.38 178 SER A O 1
ATOM 1431 N N . TYR A 1 179 ? 19.004 12.990 -1.740 1.00 70.12 179 TYR A N 1
ATOM 1432 C CA . TYR A 1 179 ? 18.919 11.556 -1.478 1.00 70.12 179 TYR A CA 1
ATOM 1433 C C . TYR A 1 179 ? 18.380 11.275 -0.067 1.00 70.12 179 TYR A C 1
ATOM 1435 O O . TYR A 1 179 ? 17.424 10.521 0.088 1.00 70.12 179 TYR A O 1
ATOM 1443 N N . THR A 1 180 ? 18.895 11.996 0.929 1.00 77.50 180 THR A N 1
ATOM 1444 C CA . THR A 1 180 ? 18.449 11.936 2.325 1.00 77.50 180 THR A CA 1
ATOM 1445 C C . THR A 1 180 ? 16.959 12.242 2.485 1.00 77.50 180 THR A C 1
ATOM 1447 O O . THR A 1 180 ? 16.233 11.465 3.098 1.00 77.50 180 THR A O 1
ATOM 1450 N N . GLU A 1 181 ? 16.460 13.336 1.898 1.00 79.19 181 GLU A N 1
ATOM 1451 C CA . GLU A 1 181 ? 15.028 13.670 1.969 1.00 79.19 181 GLU A CA 1
ATOM 1452 C C . GLU A 1 181 ? 14.160 12.580 1.335 1.00 79.19 181 GLU A C 1
ATOM 1454 O O . GLU A 1 181 ? 13.061 12.299 1.813 1.00 79.19 181 GLU A O 1
ATOM 1459 N N . TYR A 1 182 ? 14.636 11.959 0.256 1.00 76.12 182 TYR A N 1
ATOM 1460 C CA . TYR A 1 182 ? 13.910 10.888 -0.414 1.00 76.12 182 TYR A CA 1
ATOM 1461 C C . TYR A 1 182 ? 13.845 9.617 0.431 1.00 76.12 182 TYR A C 1
ATOM 1463 O O . TYR A 1 182 ? 12.764 9.049 0.589 1.00 76.12 182 TYR A O 1
ATOM 1471 N N . GLU A 1 183 ? 14.955 9.223 1.051 1.00 75.94 183 GLU A N 1
ATOM 1472 C CA . GLU A 1 183 ? 14.985 8.102 1.991 1.00 75.94 183 GLU A CA 1
ATOM 1473 C C . GLU A 1 183 ? 14.083 8.340 3.207 1.00 75.94 183 GLU A C 1
ATOM 1475 O O . GLU A 1 183 ? 13.307 7.456 3.575 1.00 75.94 183 GLU A O 1
ATOM 1480 N N . CYS A 1 184 ? 14.109 9.544 3.785 1.00 83.00 184 CYS A N 1
ATOM 1481 C CA . CYS A 1 184 ? 13.217 9.919 4.882 1.00 83.00 184 CYS A CA 1
ATOM 1482 C C . CYS A 1 184 ? 11.741 9.823 4.476 1.00 83.00 184 CYS A C 1
ATOM 1484 O O . CYS A 1 184 ? 10.919 9.301 5.229 1.00 83.00 184 CYS A O 1
ATOM 1486 N N . ALA A 1 185 ? 11.394 10.293 3.278 1.00 84.62 185 ALA A N 1
ATOM 1487 C CA . ALA A 1 185 ? 10.025 10.259 2.776 1.00 84.62 185 ALA A CA 1
ATOM 1488 C C . ALA A 1 185 ? 9.523 8.819 2.532 1.00 84.62 185 ALA A C 1
ATOM 1490 O O . ALA A 1 185 ? 8.375 8.494 2.841 1.00 84.62 185 ALA A O 1
ATOM 1491 N N . LEU A 1 186 ? 10.398 7.938 2.041 1.00 81.12 186 LEU A N 1
ATOM 1492 C CA . LEU A 1 186 ? 10.125 6.507 1.875 1.00 81.12 186 LEU A CA 1
ATOM 1493 C C . LEU A 1 186 ? 9.928 5.806 3.226 1.00 81.12 186 LEU A C 1
ATOM 1495 O O . LEU A 1 186 ? 8.995 5.017 3.390 1.00 81.12 186 LEU A O 1
ATOM 1499 N N . LEU A 1 187 ? 10.765 6.133 4.214 1.00 83.94 187 LEU A N 1
ATOM 1500 C CA . LEU A 1 187 ? 10.652 5.600 5.570 1.00 83.94 187 LEU A CA 1
ATOM 1501 C C . LEU A 1 187 ? 9.335 6.022 6.234 1.00 83.94 187 LEU A C 1
ATOM 1503 O O . LEU A 1 187 ? 8.632 5.189 6.805 1.00 83.94 187 LEU A O 1
ATOM 1507 N N . VAL A 1 188 ? 8.965 7.298 6.098 1.00 88.75 188 VAL A N 1
ATOM 1508 C CA . VAL A 1 188 ? 7.665 7.831 6.526 1.00 88.75 188 VAL A CA 1
ATOM 1509 C C . VAL A 1 188 ? 6.515 7.019 5.929 1.00 88.75 188 VAL A C 1
ATOM 1511 O O . VAL A 1 188 ? 5.603 6.619 6.656 1.00 88.75 188 VAL A O 1
ATOM 1514 N N . GLN A 1 189 ? 6.554 6.753 4.620 1.00 88.69 189 GLN A N 1
ATOM 1515 C CA . GLN A 1 189 ? 5.502 6.014 3.926 1.00 88.69 189 GLN A CA 1
ATOM 1516 C C . GLN A 1 189 ? 5.370 4.578 4.460 1.00 88.69 189 GLN A C 1
ATOM 1518 O O . GLN A 1 189 ? 4.257 4.121 4.715 1.00 88.69 189 GLN A O 1
ATOM 1523 N N . VAL A 1 190 ? 6.487 3.885 4.709 1.00 85.88 190 VAL A N 1
ATOM 1524 C CA . VAL A 1 190 ? 6.480 2.533 5.296 1.00 85.88 190 VAL A CA 1
ATOM 1525 C C . VAL A 1 190 ? 5.951 2.523 6.727 1.00 85.88 190 VAL A C 1
ATOM 1527 O O . VAL A 1 190 ? 5.183 1.634 7.084 1.00 85.88 190 VAL A O 1
ATOM 1530 N N . TYR A 1 191 ? 6.299 3.510 7.550 1.00 90.56 191 TYR A N 1
ATOM 1531 C CA . TYR A 1 191 ? 5.808 3.570 8.928 1.00 90.56 191 TYR A CA 1
ATOM 1532 C C . TYR A 1 191 ? 4.320 3.935 9.008 1.00 90.56 191 TYR A C 1
ATOM 1534 O O . TYR A 1 191 ? 3.599 3.386 9.844 1.00 90.56 191 TYR A O 1
ATOM 1542 N N . LEU A 1 192 ? 3.829 4.807 8.120 1.00 92.50 192 LEU A N 1
ATOM 1543 C CA . LEU A 1 192 ? 2.390 5.047 7.966 1.00 92.50 192 LEU A CA 1
ATOM 1544 C C . LEU A 1 192 ? 1.668 3.778 7.498 1.00 92.50 192 LEU A C 1
ATOM 1546 O O . LEU A 1 192 ? 0.606 3.447 8.025 1.00 92.50 192 LEU A O 1
ATOM 1550 N N . PHE A 1 193 ? 2.266 3.036 6.562 1.00 91.94 193 PHE A N 1
ATOM 1551 C CA . PHE A 1 193 ? 1.748 1.745 6.122 1.00 91.94 193 PHE A CA 1
ATOM 1552 C C . PHE A 1 193 ? 1.713 0.715 7.254 1.00 91.94 193 PHE A C 1
ATOM 1554 O O . PHE A 1 193 ? 0.712 0.027 7.408 1.00 91.94 193 PHE A O 1
ATOM 1561 N N . LYS A 1 194 ? 2.759 0.628 8.083 1.00 89.94 194 LYS A N 1
ATOM 1562 C CA . LYS A 1 194 ? 2.793 -0.249 9.261 1.00 89.94 194 LYS A CA 1
ATOM 1563 C C . LYS A 1 194 ? 1.639 0.057 10.217 1.00 89.94 194 LYS A C 1
ATOM 1565 O O . LYS A 1 194 ? 0.940 -0.859 10.646 1.00 89.94 194 LYS A O 1
ATOM 1570 N N . ALA A 1 195 ? 1.400 1.340 10.499 1.00 94.19 195 ALA A N 1
ATOM 1571 C CA . ALA A 1 195 ? 0.285 1.759 11.342 1.00 94.19 195 ALA A CA 1
ATOM 1572 C C . ALA A 1 195 ? -1.087 1.405 10.742 1.00 94.19 195 ALA A C 1
ATOM 1574 O O . ALA A 1 195 ? -1.968 0.968 11.482 1.00 94.19 195 ALA A O 1
ATOM 1575 N N . ASP A 1 196 ? -1.266 1.544 9.424 1.00 94.94 196 ASP A N 1
ATOM 1576 C CA . ASP A 1 196 ? -2.478 1.090 8.728 1.00 94.94 196 ASP A CA 1
ATOM 1577 C C . ASP A 1 196 ? -2.633 -0.440 8.803 1.00 94.94 196 ASP A C 1
ATOM 1579 O O . ASP A 1 196 ? -3.643 -0.941 9.290 1.00 94.94 196 ASP A O 1
ATOM 1583 N N . ASN A 1 197 ? -1.603 -1.177 8.382 1.00 90.75 197 ASN A N 1
ATOM 1584 C CA . ASN A 1 197 ? -1.603 -2.627 8.196 1.00 90.75 197 ASN A CA 1
ATOM 1585 C C . ASN A 1 197 ? -1.759 -3.429 9.491 1.00 90.75 197 ASN A C 1
ATOM 1587 O O . ASN A 1 197 ? -2.567 -4.348 9.549 1.00 90.75 197 ASN A O 1
ATOM 1591 N N . GLU A 1 198 ? -0.975 -3.111 10.521 1.00 88.50 198 GLU A N 1
ATOM 1592 C CA . GLU A 1 198 ? -0.891 -3.937 11.735 1.00 88.50 198 GLU A CA 1
ATOM 1593 C C . GLU A 1 198 ? -1.815 -3.473 12.864 1.00 88.50 198 GLU A C 1
ATOM 1595 O O . GLU A 1 198 ? -1.935 -4.143 13.901 1.00 88.50 198 GLU A O 1
ATOM 1600 N N . ILE A 1 199 ? -2.389 -2.274 12.726 1.00 93.88 199 ILE A N 1
ATOM 1601 C CA . ILE A 1 199 ? -3.097 -1.612 13.821 1.00 93.88 199 ILE A CA 1
ATOM 1602 C C . ILE A 1 199 ? -4.448 -1.092 13.359 1.00 93.88 199 ILE A C 1
ATOM 1604 O O . ILE A 1 199 ? -5.468 -1.591 13.825 1.00 93.88 199 ILE A O 1
ATOM 1608 N N . LEU A 1 200 ? -4.482 -0.105 12.463 1.00 95.50 200 LEU A N 1
ATOM 1609 C CA . LEU A 1 200 ? -5.728 0.580 12.137 1.00 95.50 200 LEU A CA 1
ATOM 1610 C C . LEU A 1 200 ? -6.719 -0.343 11.416 1.00 95.50 200 LEU A C 1
ATOM 1612 O O . LEU A 1 200 ? -7.862 -0.441 11.854 1.00 95.50 200 LEU A O 1
ATOM 1616 N N . ALA A 1 201 ? -6.300 -1.039 10.355 1.00 93.88 201 ALA A N 1
ATOM 1617 C CA . ALA A 1 201 ? -7.195 -1.884 9.563 1.00 93.88 201 ALA A CA 1
ATOM 1618 C C . ALA A 1 201 ? -7.800 -3.043 10.384 1.00 93.88 201 ALA A C 1
ATOM 1620 O O . ALA A 1 201 ? -9.030 -3.178 10.388 1.00 93.88 201 ALA A O 1
ATOM 1621 N N . PRO A 1 202 ? -7.009 -3.827 11.155 1.00 92.38 202 PRO A N 1
ATOM 1622 C CA . PRO A 1 202 ? -7.561 -4.890 11.995 1.00 92.38 202 PRO A CA 1
ATOM 1623 C C . PRO A 1 202 ? -8.518 -4.370 13.075 1.00 92.38 202 PRO A C 1
ATOM 1625 O O . PRO A 1 202 ? -9.553 -4.985 13.335 1.00 92.38 202 PRO A O 1
ATOM 1628 N N . GLU A 1 203 ? -8.201 -3.238 13.710 1.00 95.44 203 GLU A N 1
ATOM 1629 C CA . GLU A 1 203 ? -9.015 -2.685 14.799 1.00 95.44 203 GLU A CA 1
ATOM 1630 C C . GLU A 1 203 ? -10.298 -2.019 14.281 1.00 95.44 203 GLU A C 1
ATOM 1632 O O . GLU A 1 203 ? -11.354 -2.177 14.894 1.00 95.44 203 GLU A O 1
ATOM 1637 N N . LEU A 1 204 ? -10.255 -1.365 13.113 1.00 94.62 204 LEU A N 1
ATOM 1638 C CA . LEU A 1 204 ? -11.460 -0.882 12.434 1.00 94.62 204 LEU A CA 1
ATOM 1639 C C . LEU A 1 204 ? -12.374 -2.034 12.021 1.00 94.62 204 LEU A C 1
ATOM 1641 O O . LEU A 1 204 ? -13.582 -1.937 12.235 1.00 94.62 204 LEU A O 1
ATOM 1645 N N . ARG A 1 205 ? -11.826 -3.142 11.503 1.00 93.19 205 ARG A N 1
ATOM 1646 C CA . ARG A 1 205 ? -12.629 -4.334 11.196 1.00 93.19 205 ARG A CA 1
ATOM 1647 C C . ARG A 1 205 ? -13.317 -4.874 12.447 1.00 93.19 205 ARG A C 1
ATOM 1649 O O . ARG A 1 205 ? -14.527 -5.075 12.434 1.00 93.19 205 ARG A O 1
ATOM 1656 N N . LYS A 1 206 ? -12.578 -5.067 13.547 1.00 92.50 206 LYS A N 1
ATOM 1657 C CA . LYS A 1 206 ? -13.152 -5.526 14.828 1.00 92.50 206 LYS A CA 1
ATOM 1658 C C . LYS A 1 206 ? -14.260 -4.592 15.316 1.00 92.50 206 LYS A C 1
ATOM 1660 O O . LYS A 1 206 ? -15.322 -5.060 15.725 1.00 92.50 206 LYS A O 1
ATOM 1665 N N . TYR A 1 207 ? -14.032 -3.279 15.239 1.00 94.38 207 TYR A N 1
ATOM 1666 C CA . TYR A 1 207 ? -15.040 -2.280 15.577 1.00 94.38 207 TYR A CA 1
ATOM 1667 C C . TYR A 1 207 ? -16.294 -2.435 14.713 1.00 94.38 207 TYR A C 1
ATOM 1669 O O . TYR A 1 207 ? -17.391 -2.508 15.263 1.00 94.38 207 TYR A O 1
ATOM 1677 N N . LEU A 1 208 ? -16.146 -2.537 13.390 1.00 92.62 208 LEU A N 1
ATOM 1678 C CA . LEU A 1 208 ? -17.259 -2.693 12.455 1.00 92.62 208 LEU A CA 1
ATOM 1679 C C . LEU A 1 208 ? -18.036 -3.991 12.681 1.00 92.62 208 LEU A C 1
ATOM 1681 O O . LEU A 1 208 ? -19.262 -3.946 12.721 1.00 92.62 208 LEU A O 1
ATOM 1685 N N . ILE A 1 209 ? -17.354 -5.116 12.921 1.00 91.75 209 ILE A N 1
ATOM 1686 C CA . ILE A 1 209 ? -17.994 -6.401 13.250 1.00 91.75 209 ILE A CA 1
ATOM 1687 C C . ILE A 1 209 ? -18.893 -6.276 14.487 1.00 91.75 209 ILE A C 1
ATOM 1689 O O . ILE A 1 209 ? -19.965 -6.877 14.531 1.00 91.75 209 ILE A O 1
ATOM 1693 N N . SER A 1 210 ? -18.487 -5.472 15.475 1.00 90.81 210 SER A N 1
ATOM 1694 C CA . SER A 1 210 ? -19.270 -5.240 16.696 1.00 90.81 210 SER A CA 1
ATOM 1695 C C . SER A 1 210 ? -20.498 -4.335 16.504 1.00 90.81 210 SER A C 1
ATOM 1697 O O . SER A 1 210 ? -21.318 -4.217 17.415 1.00 90.81 210 SER A O 1
ATOM 1699 N N . GLN A 1 211 ? -20.641 -3.689 15.340 1.00 89.56 211 GLN A N 1
ATOM 1700 C CA . GLN A 1 211 ? -21.798 -2.852 15.025 1.00 89.56 211 GLN A CA 1
ATOM 1701 C C . GLN A 1 211 ? -22.987 -3.688 14.525 1.00 89.56 211 GLN A C 1
ATOM 1703 O O . GLN A 1 211 ? -22.870 -4.855 14.146 1.00 89.56 211 GLN A O 1
ATOM 1708 N N . GLN A 1 212 ? -24.166 -3.065 14.479 1.00 84.19 212 GLN A N 1
ATOM 1709 C CA . GLN A 1 212 ? -25.358 -3.675 13.892 1.00 84.19 212 GLN A CA 1
ATOM 1710 C C . GLN A 1 212 ? -25.108 -4.022 12.412 1.00 84.19 212 GLN A C 1
ATOM 1712 O O . GLN A 1 212 ? -24.704 -3.160 11.639 1.00 84.19 212 GLN A O 1
ATOM 1717 N N . ASN A 1 213 ? -25.367 -5.276 12.025 1.00 82.25 213 ASN A N 1
ATOM 1718 C CA . ASN A 1 213 ? -25.048 -5.857 10.707 1.00 82.25 213 ASN A CA 1
ATOM 1719 C C . ASN A 1 213 ? -23.547 -6.002 10.388 1.00 82.25 213 ASN A C 1
ATOM 1721 O O . ASN A 1 213 ? -23.199 -6.314 9.253 1.00 82.25 213 ASN A O 1
ATOM 1725 N N . GLY A 1 214 ? -22.663 -5.882 11.382 1.00 82.06 214 GLY A N 1
ATOM 1726 C CA . GLY A 1 214 ? -21.211 -5.969 11.204 1.00 82.06 214 GLY A CA 1
ATOM 1727 C C . GLY A 1 214 ? -20.674 -7.313 10.695 1.00 82.06 214 GLY A C 1
ATOM 1728 O O . GLY A 1 214 ? -19.530 -7.385 10.257 1.00 82.06 214 GLY A O 1
ATOM 1729 N N . HIS A 1 215 ? -21.487 -8.376 10.696 1.00 82.75 215 HIS A N 1
ATOM 1730 C CA . HIS A 1 215 ? -21.101 -9.707 10.208 1.00 82.75 215 HIS A CA 1
ATOM 1731 C C . HIS A 1 215 ? -20.646 -9.713 8.737 1.00 82.75 215 HIS A C 1
ATOM 1733 O O . HIS A 1 215 ? -19.877 -10.585 8.348 1.00 82.75 215 HIS A O 1
ATOM 1739 N N . ILE A 1 216 ? -21.056 -8.724 7.932 1.00 82.44 216 ILE A N 1
ATOM 1740 C CA . ILE A 1 216 ? -20.592 -8.556 6.542 1.00 82.44 216 ILE A CA 1
ATOM 1741 C C . ILE A 1 216 ? -19.084 -8.252 6.441 1.00 82.44 216 ILE A C 1
ATOM 1743 O O . ILE A 1 216 ? -18.487 -8.438 5.382 1.00 82.44 216 ILE A O 1
ATOM 1747 N N . HIS A 1 217 ? -18.469 -7.819 7.547 1.00 83.75 217 HIS A N 1
ATOM 1748 C CA . HIS A 1 217 ? -17.037 -7.528 7.679 1.00 83.75 217 HIS A CA 1
ATOM 1749 C C . HIS A 1 217 ? -16.251 -8.662 8.338 1.00 83.75 217 HIS A C 1
ATOM 1751 O O . HIS A 1 217 ? -15.077 -8.488 8.647 1.00 83.75 217 HIS A O 1
ATOM 1757 N N . ALA A 1 218 ? -16.882 -9.816 8.580 1.00 80.44 218 ALA A N 1
ATOM 1758 C CA . ALA A 1 218 ? -16.223 -10.976 9.183 1.00 80.44 218 ALA A CA 1
ATOM 1759 C C . ALA A 1 218 ? -15.266 -11.710 8.223 1.00 80.44 218 ALA A C 1
ATOM 1761 O O . ALA A 1 218 ? -14.548 -12.611 8.649 1.00 80.44 218 ALA A O 1
ATOM 1762 N N . ASN A 1 219 ? -15.250 -11.333 6.940 1.00 83.56 219 ASN A N 1
ATOM 1763 C CA . ASN A 1 219 ? -14.288 -11.841 5.965 1.00 83.56 219 ASN A CA 1
ATOM 1764 C C . ASN A 1 219 ? -12.876 -11.267 6.182 1.00 83.56 219 ASN A C 1
ATOM 1766 O O . ASN A 1 219 ? -12.637 -10.370 6.998 1.00 83.56 219 ASN A O 1
ATOM 1770 N N . SER A 1 220 ? -11.924 -11.792 5.415 1.00 83.50 220 SER A N 1
ATOM 1771 C CA . SER A 1 220 ? -10.508 -11.435 5.543 1.00 83.50 220 SER A CA 1
ATOM 1772 C C . SER A 1 220 ? -10.081 -10.248 4.676 1.00 83.50 220 SER A C 1
ATOM 1774 O O . SER A 1 220 ? -8.894 -9.960 4.564 1.00 83.50 220 SER A O 1
ATOM 1776 N N . VAL A 1 221 ? -11.021 -9.510 4.078 1.00 86.31 221 VAL A N 1
ATOM 1777 C CA . VAL A 1 221 ? -10.714 -8.245 3.395 1.00 86.31 221 VAL A CA 1
ATOM 1778 C C . VAL A 1 221 ? -10.688 -7.117 4.425 1.00 86.31 221 VAL A C 1
ATOM 1780 O O . VAL A 1 221 ? -11.721 -6.814 5.011 1.00 86.31 221 VAL A O 1
ATOM 1783 N N . MET A 1 222 ? -9.538 -6.457 4.610 1.00 88.56 222 MET A N 1
ATOM 1784 C CA . MET A 1 222 ? -9.363 -5.342 5.562 1.00 88.56 222 MET A CA 1
ATOM 1785 C C . MET A 1 222 ? -9.144 -3.993 4.856 1.00 88.56 222 MET A C 1
ATOM 1787 O O . MET A 1 222 ? -8.178 -3.278 5.135 1.00 88.56 222 MET A O 1
ATOM 1791 N N . ASP A 1 223 ? -10.000 -3.633 3.897 1.00 89.44 223 ASP A N 1
ATOM 1792 C CA . ASP A 1 223 ? -9.840 -2.372 3.161 1.00 89.44 223 ASP A CA 1
ATOM 1793 C C . ASP A 1 223 ? -10.225 -1.160 4.022 1.00 89.44 223 ASP A C 1
ATOM 1795 O O . ASP A 1 223 ? -11.378 -0.715 4.022 1.00 89.44 223 ASP A O 1
ATOM 1799 N N . THR A 1 224 ? -9.234 -0.577 4.704 1.00 91.94 224 THR A N 1
ATOM 1800 C CA . THR A 1 224 ? -9.388 0.619 5.547 1.00 91.94 224 THR A CA 1
ATOM 1801 C C . THR A 1 224 ? -10.172 1.733 4.852 1.00 91.94 224 THR A C 1
ATOM 1803 O O . THR A 1 224 ? -10.992 2.399 5.478 1.00 91.94 224 THR A O 1
ATOM 1806 N N . GLN A 1 225 ? -9.974 1.948 3.550 1.00 91.12 225 GLN A N 1
ATOM 1807 C CA . GLN A 1 225 ? -10.680 3.014 2.835 1.00 91.12 225 GLN A CA 1
ATOM 1808 C C . GLN A 1 225 ? -12.177 2.758 2.723 1.00 91.12 225 GLN A C 1
ATOM 1810 O O . GLN A 1 225 ? -12.966 3.688 2.898 1.00 91.12 225 GLN A O 1
ATOM 1815 N N . SER A 1 226 ? -12.561 1.516 2.433 1.00 89.12 226 SER A N 1
ATOM 1816 C CA . SER A 1 226 ? -13.963 1.106 2.388 1.00 89.12 226 SER A CA 1
ATOM 1817 C C . SER A 1 226 ? -14.605 1.239 3.771 1.00 89.12 226 SER A C 1
ATOM 1819 O O . SER A 1 226 ? -15.683 1.820 3.890 1.00 89.12 226 SER A O 1
ATOM 1821 N N . TYR A 1 227 ? -13.902 0.819 4.827 1.00 92.81 227 TYR A N 1
ATOM 1822 C CA . TYR A 1 227 ? -14.355 0.976 6.213 1.00 92.81 227 TYR A CA 1
ATOM 1823 C C . TYR A 1 227 ? -14.583 2.438 6.600 1.00 92.81 227 TYR A C 1
ATOM 1825 O O . TYR A 1 227 ? -15.618 2.783 7.168 1.00 92.81 227 TYR A O 1
ATOM 1833 N N . LEU A 1 228 ? -13.648 3.326 6.256 1.00 94.00 228 LEU A N 1
ATOM 1834 C CA . LEU A 1 228 ? -13.780 4.756 6.530 1.00 94.00 228 LEU A CA 1
ATOM 1835 C C . LEU A 1 228 ? -14.964 5.370 5.777 1.00 94.00 228 LEU A C 1
ATOM 1837 O O . LEU A 1 228 ? -15.697 6.177 6.347 1.00 94.00 228 LEU A O 1
ATOM 1841 N N . TRP A 1 229 ? -15.195 4.971 4.525 1.00 92.06 229 TRP A N 1
ATOM 1842 C CA . TRP A 1 229 ? -16.371 5.400 3.765 1.00 92.06 229 TRP A CA 1
ATOM 1843 C C . TRP A 1 229 ? -17.687 4.960 4.407 1.00 92.06 229 TRP A C 1
ATOM 1845 O O . TRP A 1 229 ? -18.610 5.770 4.521 1.00 92.06 229 TRP A O 1
ATOM 1855 N N . GLU A 1 230 ? -17.768 3.710 4.856 1.00 90.81 2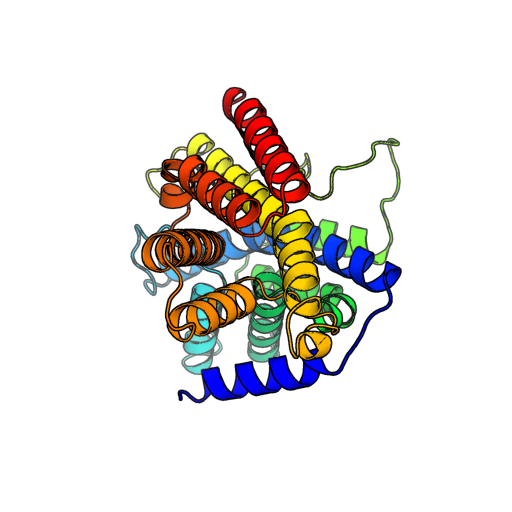30 GLU A N 1
ATOM 1856 C CA . GLU A 1 230 ? -18.948 3.181 5.537 1.00 90.81 230 GLU A CA 1
ATOM 1857 C C . GLU A 1 230 ? -19.218 3.905 6.858 1.00 90.81 230 GLU A C 1
ATOM 1859 O O . GLU A 1 230 ? -20.358 4.294 7.136 1.00 90.81 230 GLU A O 1
ATOM 1864 N N . LEU A 1 231 ? -18.173 4.164 7.649 1.00 91.44 231 LEU A N 1
ATOM 1865 C CA . LEU A 1 231 ? -18.284 4.945 8.879 1.00 91.44 231 LEU A CA 1
ATOM 1866 C C . LEU A 1 231 ? -18.766 6.370 8.585 1.00 91.44 231 LEU A C 1
ATOM 1868 O O . LEU A 1 231 ? -19.699 6.839 9.235 1.00 91.44 231 LEU A O 1
ATOM 1872 N N . ILE A 1 232 ? -18.218 7.043 7.568 1.00 91.69 232 ILE A N 1
ATOM 1873 C CA . ILE A 1 232 ? -18.682 8.376 7.145 1.00 91.69 232 ILE A CA 1
ATOM 1874 C C . ILE A 1 232 ? -20.170 8.336 6.782 1.00 91.69 232 ILE A C 1
ATOM 1876 O O . ILE A 1 232 ? -20.936 9.188 7.236 1.00 91.69 232 ILE A O 1
ATOM 1880 N N . HIS A 1 233 ? -20.600 7.351 5.992 1.00 89.69 233 HIS A N 1
ATOM 1881 C CA . HIS A 1 233 ? -22.001 7.210 5.597 1.00 89.69 233 HIS A CA 1
ATOM 1882 C C . HIS A 1 233 ? -22.911 6.965 6.810 1.00 89.69 233 HIS A C 1
ATOM 1884 O O . HIS A 1 233 ? -23.929 7.638 6.984 1.00 89.69 233 HIS A O 1
ATOM 1890 N N . THR A 1 234 ? -22.494 6.074 7.707 1.00 87.56 234 THR A N 1
ATOM 1891 C CA . THR A 1 234 ? -23.208 5.751 8.947 1.00 87.56 234 THR A CA 1
ATOM 1892 C C . THR A 1 234 ? -23.373 6.984 9.835 1.00 87.56 234 THR A C 1
ATOM 1894 O O . THR A 1 234 ? -24.480 7.292 10.277 1.00 87.56 234 THR A O 1
ATOM 1897 N N . TYR A 1 235 ? -22.297 7.740 10.070 1.00 86.44 235 TYR A N 1
ATOM 1898 C CA . TYR A 1 235 ? -22.343 8.950 10.893 1.00 86.44 235 TYR A CA 1
ATOM 1899 C C . TYR A 1 235 ? -23.159 10.070 10.239 1.00 86.44 235 TYR A C 1
ATOM 1901 O O . TYR A 1 235 ? -23.863 10.797 10.941 1.00 86.44 235 TYR A O 1
ATOM 1909 N N . ARG A 1 236 ? -23.144 10.189 8.904 1.00 86.88 236 ARG A N 1
ATOM 1910 C CA . ARG A 1 236 ? -24.010 11.128 8.170 1.00 86.88 236 ARG A CA 1
ATOM 1911 C C . ARG A 1 236 ? -25.495 10.820 8.352 1.00 86.88 236 ARG A C 1
ATOM 1913 O O . ARG A 1 236 ? -26.278 11.765 8.441 1.00 86.88 236 ARG A O 1
ATOM 1920 N N . ASN A 1 237 ? -25.872 9.551 8.479 1.00 84.38 237 ASN A N 1
ATOM 1921 C CA . ASN A 1 237 ? -27.274 9.138 8.576 1.00 84.38 237 ASN A CA 1
ATOM 1922 C C . ASN A 1 237 ? -27.807 9.044 10.016 1.00 84.38 237 ASN A C 1
ATOM 1924 O O . ASN A 1 237 ? -29.019 8.987 10.210 1.00 84.38 237 ASN A O 1
ATOM 1928 N N . LYS A 1 238 ? -26.944 9.084 11.042 1.00 82.06 238 LYS A N 1
ATOM 1929 C CA . LYS A 1 238 ? -27.385 9.173 12.444 1.00 82.06 238 LYS A CA 1
ATOM 1930 C C . LYS A 1 238 ? -28.019 10.548 12.714 1.00 82.06 238 LYS A C 1
ATOM 1932 O O . LYS A 1 238 ? -27.342 11.583 12.691 1.00 82.06 238 LYS A O 1
ATOM 1937 N N . SER A 1 239 ? -29.330 10.570 12.961 1.00 60.91 239 SER A N 1
ATOM 1938 C CA . SER A 1 239 ? -30.047 11.744 13.467 1.00 60.91 239 SER 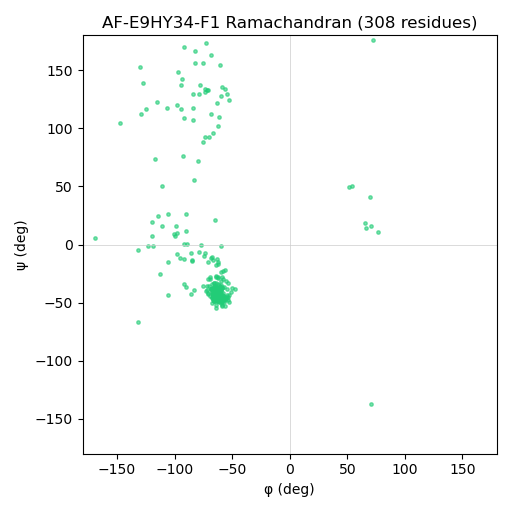A CA 1
ATOM 1939 C C . SER A 1 239 ? -29.706 11.958 14.946 1.00 60.91 239 SER A C 1
ATOM 1941 O O . SER A 1 239 ? -29.755 11.005 15.715 1.00 60.91 239 SER A O 1
ATOM 1943 N N . GLN A 1 240 ? -29.398 13.198 15.344 1.00 61.84 240 GLN A N 1
ATOM 1944 C CA . GLN A 1 240 ? -29.162 13.615 16.742 1.00 61.84 240 GLN A CA 1
ATOM 1945 C C . GLN A 1 240 ? -27.871 13.105 17.418 1.00 61.84 240 GLN A C 1
ATOM 1947 O O . GLN A 1 240 ? -27.867 12.788 18.603 1.00 61.84 240 GLN A O 1
ATOM 1952 N N . TYR A 1 241 ? -26.739 13.081 16.706 1.00 66.56 241 TYR A N 1
ATOM 1953 C CA . TYR A 1 241 ? -25.434 12.942 17.366 1.00 66.56 241 TYR A CA 1
ATOM 1954 C C . TYR A 1 241 ? -24.853 14.333 17.668 1.00 66.56 241 TYR A C 1
ATOM 1956 O O . TYR A 1 241 ? -24.447 15.038 16.746 1.00 66.56 241 TYR A O 1
ATOM 1964 N N . GLU A 1 242 ? -24.800 14.739 18.943 1.00 64.38 242 GLU A N 1
ATOM 1965 C CA . GLU A 1 242 ? -24.346 16.083 19.372 1.00 64.38 242 GLU A CA 1
ATOM 1966 C C . GLU A 1 242 ? -22.933 16.449 18.882 1.00 64.38 242 GLU A C 1
ATOM 1968 O O . GLU A 1 242 ? -22.599 17.623 18.758 1.00 64.38 242 GLU A O 1
ATOM 1973 N N . LYS A 1 243 ? -22.106 15.450 18.546 1.00 78.31 243 LYS A N 1
ATOM 1974 C CA . LYS A 1 243 ? -20.733 15.628 18.038 1.00 78.31 243 LYS A CA 1
ATOM 1975 C C . LYS A 1 243 ? -20.546 15.162 16.592 1.00 78.31 243 LYS A C 1
ATOM 1977 O O . LYS A 1 243 ? -19.437 14.805 16.199 1.00 78.31 243 LYS A O 1
ATOM 1982 N N . LYS A 1 244 ? -21.623 15.128 15.801 1.00 82.25 244 LYS A N 1
ATOM 1983 C CA . LYS A 1 244 ? -21.618 14.604 14.425 1.00 82.25 244 LYS A CA 1
ATOM 1984 C C . LYS A 1 244 ? -20.539 15.240 13.551 1.00 82.25 244 LYS A C 1
ATOM 1986 O O . LYS A 1 244 ? -19.775 14.516 12.926 1.00 82.25 244 LYS A O 1
ATOM 1991 N N . GLU A 1 245 ? -20.455 16.568 13.547 1.00 86.06 245 GLU A N 1
ATOM 1992 C CA . GLU A 1 245 ? -19.521 17.299 12.685 1.00 86.06 245 GLU A CA 1
ATOM 1993 C C . GLU A 1 245 ? -18.060 17.003 13.041 1.00 86.06 245 GLU A C 1
ATOM 1995 O O . GLU A 1 245 ? -17.248 16.689 12.177 1.00 86.06 245 GLU A O 1
ATOM 2000 N N . SER A 1 246 ? -17.741 16.998 14.338 1.00 87.44 246 SER A N 1
ATOM 2001 C CA . SER A 1 246 ? -16.402 16.650 14.819 1.00 87.44 246 SER A CA 1
ATOM 2002 C C . SER A 1 246 ? -16.015 15.214 14.447 1.00 87.44 246 SER A C 1
ATOM 2004 O O . SER A 1 246 ? -14.901 14.993 13.982 1.00 87.44 246 SER A O 1
ATOM 2006 N N . ALA A 1 247 ? -16.932 14.251 14.584 1.00 87.38 247 ALA A N 1
ATOM 2007 C CA . ALA A 1 247 ? -16.677 12.866 14.190 1.00 87.38 247 ALA A CA 1
ATOM 2008 C C . ALA A 1 247 ? -16.474 12.715 12.672 1.00 87.38 247 ALA A C 1
ATOM 2010 O O . ALA A 1 247 ? -15.600 11.966 12.238 1.00 87.38 247 ALA A O 1
ATOM 2011 N N . LEU A 1 248 ? -17.249 13.443 11.861 1.00 91.06 248 LEU A N 1
ATOM 2012 C CA . LEU A 1 248 ? -17.095 13.439 10.406 1.00 91.06 248 LEU A CA 1
ATOM 2013 C C . LEU A 1 248 ? -15.757 14.036 9.969 1.00 91.06 248 LEU A C 1
ATOM 2015 O O . LEU A 1 248 ? -15.125 13.467 9.083 1.00 91.06 248 LEU A O 1
ATOM 2019 N N . ASN A 1 249 ? -15.299 15.115 10.605 1.00 93.06 249 ASN A N 1
ATOM 2020 C CA . ASN A 1 249 ? -13.990 15.703 10.314 1.00 93.06 249 ASN A CA 1
ATOM 2021 C C . ASN A 1 249 ? -12.854 14.715 10.604 1.00 93.06 249 ASN A C 1
ATOM 2023 O O . ASN A 1 249 ? -12.036 14.465 9.724 1.00 93.06 249 ASN A O 1
ATOM 2027 N N . ILE A 1 250 ? -12.877 14.055 11.768 1.00 94.31 250 ILE A N 1
ATOM 2028 C CA . ILE A 1 250 ? -11.887 13.026 12.134 1.00 94.31 250 ILE A CA 1
ATOM 2029 C C . ILE A 1 250 ? -11.862 11.885 11.103 1.00 94.31 250 ILE A C 1
ATOM 2031 O O . ILE A 1 250 ? -10.797 11.453 10.658 1.00 94.31 250 ILE A O 1
ATOM 2035 N N . LEU A 1 251 ? -13.037 11.403 10.683 1.00 94.06 251 LEU A N 1
ATOM 2036 C CA . LEU A 1 251 ? -13.145 10.356 9.665 1.00 94.06 251 LEU A CA 1
ATOM 2037 C C . LEU A 1 251 ? -12.625 10.817 8.296 1.00 94.06 251 LEU A C 1
ATOM 2039 O O . LEU A 1 251 ? -11.954 10.051 7.601 1.00 94.06 251 LEU A O 1
ATOM 2043 N N . HIS A 1 252 ? -12.921 12.056 7.899 1.00 93.81 252 HIS A N 1
ATOM 2044 C CA . HIS A 1 252 ? -12.432 12.632 6.651 1.00 93.81 252 HIS A CA 1
ATOM 2045 C C . HIS A 1 252 ? -10.907 12.796 6.657 1.00 93.81 252 HIS A C 1
ATOM 2047 O O . HIS A 1 252 ? -10.276 12.389 5.680 1.00 93.81 252 HIS A O 1
ATOM 2053 N N . ASP A 1 253 ? -10.324 13.269 7.759 1.00 94.38 253 ASP A N 1
ATOM 2054 C CA . ASP A 1 253 ? -8.875 13.422 7.930 1.00 94.38 253 ASP A CA 1
ATOM 2055 C C . ASP A 1 253 ? -8.144 12.071 7.905 1.00 94.38 253 ASP A C 1
ATOM 2057 O O . ASP A 1 253 ? -7.093 11.930 7.273 1.00 94.38 253 ASP A O 1
ATOM 2061 N N . ALA A 1 254 ? -8.702 11.039 8.547 1.00 94.88 254 ALA A N 1
ATOM 2062 C CA . ALA A 1 254 ? -8.153 9.684 8.485 1.00 94.88 254 ALA A CA 1
ATOM 2063 C C . ALA A 1 254 ? -8.255 9.095 7.067 1.00 94.88 254 ALA A C 1
ATOM 2065 O O . ALA A 1 254 ? -7.300 8.508 6.557 1.00 94.88 254 ALA A O 1
ATOM 2066 N N . LYS A 1 255 ? -9.388 9.300 6.382 1.00 94.50 255 LYS A N 1
ATOM 2067 C CA . LYS A 1 255 ? -9.573 8.857 4.991 1.00 94.50 255 LYS A CA 1
ATOM 2068 C C . LYS A 1 255 ? -8.608 9.559 4.045 1.00 94.50 255 LYS A C 1
ATOM 2070 O O . LYS A 1 255 ? -8.115 8.952 3.097 1.00 94.50 255 LYS A O 1
ATOM 2075 N N . GLU A 1 256 ? -8.363 10.846 4.254 1.00 91.81 256 GLU A N 1
ATOM 2076 C CA . GLU A 1 256 ? -7.376 11.594 3.484 1.00 91.81 256 GLU A CA 1
ATOM 2077 C C . GLU A 1 256 ? -5.964 11.063 3.741 1.00 91.81 256 GLU A C 1
ATOM 2079 O O . GLU A 1 256 ? -5.276 10.729 2.780 1.00 91.81 256 GLU A O 1
ATOM 2084 N N . ALA A 1 257 ? -5.568 10.874 5.004 1.00 91.88 257 ALA A N 1
ATOM 2085 C CA . ALA A 1 257 ? -4.271 10.298 5.359 1.00 91.88 257 ALA A CA 1
ATOM 2086 C C . ALA A 1 257 ? -4.039 8.923 4.706 1.00 91.88 257 ALA A C 1
ATOM 2088 O O . ALA A 1 257 ? -2.992 8.706 4.091 1.00 91.88 257 ALA A O 1
ATOM 2089 N N . ARG A 1 258 ? -5.036 8.024 4.741 1.00 92.19 258 ARG A N 1
ATOM 2090 C CA . ARG A 1 258 ? -4.959 6.731 4.038 1.00 92.19 258 ARG A CA 1
ATOM 2091 C C . ARG A 1 258 ? -4.843 6.924 2.530 1.00 92.19 258 ARG A C 1
ATOM 2093 O O . ARG A 1 258 ? -4.014 6.279 1.901 1.00 92.19 258 ARG A O 1
ATOM 2100 N N . ASN A 1 259 ? -5.648 7.790 1.917 1.00 88.88 259 ASN A N 1
ATOM 2101 C CA . ASN A 1 259 ? -5.532 8.041 0.477 1.00 88.88 259 ASN A CA 1
ATOM 2102 C C . ASN A 1 259 ? -4.130 8.530 0.098 1.00 88.88 259 ASN A C 1
ATOM 2104 O O . ASN A 1 259 ? -3.554 8.058 -0.880 1.00 88.88 259 ASN A O 1
ATOM 2108 N N . LEU A 1 260 ? -3.574 9.457 0.876 1.00 87.62 260 LEU A N 1
ATOM 2109 C CA . LEU A 1 260 ? -2.260 10.026 0.617 1.00 87.62 260 LEU A CA 1
ATOM 2110 C C . LEU A 1 260 ? -1.157 8.967 0.732 1.00 87.62 260 LEU A C 1
ATOM 2112 O O . LEU A 1 260 ? -0.275 8.955 -0.122 1.00 87.62 260 LEU A O 1
ATOM 2116 N N . LEU A 1 261 ? -1.256 8.027 1.680 1.00 88.00 261 LEU A N 1
ATOM 2117 C CA . LEU A 1 261 ? -0.323 6.900 1.818 1.00 88.00 261 LEU A CA 1
ATOM 2118 C C . LEU A 1 261 ? -0.089 6.140 0.498 1.00 88.00 261 LEU A C 1
ATOM 2120 O O . LEU A 1 261 ? 1.038 5.730 0.228 1.00 88.00 261 LEU A O 1
ATOM 2124 N N . PHE A 1 262 ? -1.121 5.974 -0.335 1.00 84.88 262 PHE A N 1
ATOM 2125 C CA . PHE A 1 262 ? -1.036 5.190 -1.576 1.00 84.88 262 PHE A CA 1
ATOM 2126 C C . PHE A 1 262 ? -1.005 6.025 -2.865 1.00 84.88 262 PHE A C 1
ATOM 2128 O O . PHE A 1 262 ? -0.672 5.479 -3.916 1.00 84.88 262 PHE A O 1
ATOM 2135 N N . HIS A 1 263 ? -1.359 7.315 -2.810 1.00 83.25 263 HIS A N 1
ATOM 2136 C CA . HIS A 1 263 ? -1.626 8.115 -4.014 1.00 83.25 263 HIS A CA 1
ATOM 2137 C C . HIS A 1 263 ? -0.938 9.485 -4.071 1.00 83.25 263 HIS A C 1
ATOM 2139 O O . HIS A 1 263 ? -1.084 10.185 -5.075 1.00 83.25 263 HIS A O 1
ATOM 2145 N N . THR A 1 264 ? -0.228 9.926 -3.030 1.00 75.50 264 THR A N 1
ATOM 2146 C CA . THR A 1 264 ? 0.355 11.280 -3.012 1.00 75.50 264 THR A CA 1
ATOM 2147 C C . THR A 1 264 ? 1.788 11.344 -3.542 1.00 75.50 264 THR A C 1
ATOM 2149 O O . THR A 1 264 ? 2.449 10.334 -3.781 1.00 75.50 264 THR A O 1
ATOM 2152 N N . GLU A 1 265 ? 2.277 12.568 -3.734 1.00 75.00 265 GLU A N 1
AT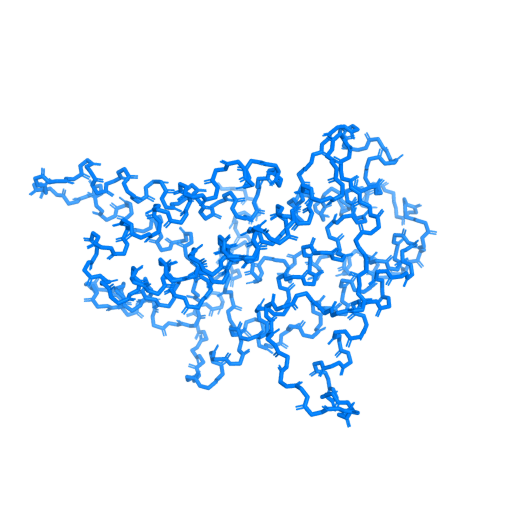OM 2153 C CA . GLU A 1 265 ? 3.699 12.818 -3.946 1.00 75.00 265 GLU A CA 1
ATOM 2154 C C . GLU A 1 265 ? 4.471 12.614 -2.647 1.00 75.00 265 GLU A C 1
ATOM 2156 O O . GLU A 1 265 ? 4.115 13.165 -1.606 1.00 75.00 265 GLU A O 1
ATOM 2161 N N . ILE A 1 266 ? 5.580 11.882 -2.715 1.00 77.94 266 ILE A N 1
ATOM 2162 C CA . ILE A 1 266 ? 6.299 11.435 -1.517 1.00 77.94 266 ILE A CA 1
ATOM 2163 C C . ILE A 1 266 ? 6.761 12.593 -0.610 1.00 77.94 266 ILE A C 1
ATOM 2165 O O . ILE A 1 266 ? 6.799 12.467 0.611 1.00 77.94 266 ILE A O 1
ATOM 2169 N N . LYS A 1 267 ? 7.031 13.766 -1.197 1.00 79.44 267 LYS A N 1
ATOM 2170 C CA . LYS A 1 267 ? 7.397 14.978 -0.457 1.00 79.44 267 LYS A CA 1
ATOM 2171 C C . LYS A 1 267 ? 6.284 15.437 0.495 1.00 79.44 267 LYS A C 1
ATOM 2173 O O . LYS A 1 267 ? 6.572 15.800 1.630 1.00 79.44 267 LYS A O 1
ATOM 2178 N N . ASN A 1 268 ? 5.027 15.366 0.062 1.00 82.12 268 ASN A N 1
ATOM 2179 C CA . ASN A 1 268 ? 3.891 15.768 0.890 1.00 82.12 268 ASN A CA 1
ATOM 2180 C C . ASN A 1 268 ? 3.734 14.847 2.104 1.00 82.12 268 ASN A C 1
ATOM 2182 O O . ASN A 1 268 ? 3.339 15.326 3.165 1.00 82.12 268 ASN A O 1
ATOM 2186 N N . LEU A 1 269 ? 4.071 13.554 1.965 1.00 83.94 269 LEU A N 1
ATOM 2187 C CA . LEU A 1 269 ? 4.113 12.633 3.105 1.00 83.94 269 LEU A CA 1
ATOM 2188 C C . LEU A 1 269 ? 5.174 13.073 4.103 1.00 83.94 269 LEU A C 1
ATOM 2190 O O . LEU A 1 269 ? 4.862 13.190 5.280 1.00 83.94 269 LEU A O 1
ATOM 2194 N N . LEU A 1 270 ? 6.395 13.364 3.644 1.00 86.56 270 LEU A N 1
ATOM 2195 C CA . LEU A 1 270 ? 7.470 13.809 4.531 1.00 86.56 270 LEU A CA 1
ATOM 2196 C C . LEU A 1 270 ? 7.081 15.069 5.317 1.00 86.56 270 LEU A C 1
ATOM 2198 O O . LEU A 1 270 ? 7.269 15.110 6.528 1.00 86.56 270 LEU A O 1
ATOM 2202 N N . GLU A 1 271 ? 6.486 16.063 4.659 1.00 87.62 271 GLU A N 1
ATOM 2203 C CA . GLU A 1 271 ? 6.112 17.334 5.295 1.00 87.62 271 GLU A CA 1
ATOM 2204 C C . GLU A 1 271 ? 4.931 17.206 6.274 1.00 87.62 271 GLU A C 1
ATOM 2206 O O . GLU A 1 271 ? 4.866 17.952 7.247 1.00 87.62 271 GLU A O 1
ATOM 2211 N N . ASN A 1 272 ? 4.007 16.261 6.052 1.00 90.00 272 ASN A N 1
ATOM 2212 C CA . ASN A 1 272 ? 2.736 16.191 6.789 1.00 90.00 272 ASN A CA 1
ATOM 2213 C C . ASN A 1 272 ? 2.528 14.894 7.588 1.00 90.00 272 ASN A C 1
ATOM 2215 O O . ASN A 1 272 ? 1.449 14.684 8.149 1.00 90.00 272 ASN A O 1
ATOM 2219 N N . HIS A 1 273 ? 3.536 14.022 7.676 1.00 91.75 273 HIS A N 1
ATOM 2220 C CA . HIS A 1 273 ? 3.402 12.708 8.313 1.00 91.75 273 HIS A CA 1
ATOM 2221 C C . HIS A 1 273 ? 2.879 12.773 9.747 1.00 91.75 273 HIS A C 1
ATOM 2223 O O . HIS A 1 273 ? 2.052 11.947 10.127 1.00 91.75 273 HIS A O 1
ATOM 2229 N N . GLU A 1 274 ? 3.297 13.766 10.537 1.00 94.44 274 GLU A N 1
ATOM 2230 C CA . GLU A 1 274 ? 2.811 13.912 11.908 1.00 94.44 274 GLU A CA 1
ATOM 2231 C C . GLU A 1 274 ? 1.294 14.101 11.972 1.00 94.44 274 GLU A C 1
ATOM 2233 O O . GLU A 1 274 ? 0.654 13.498 12.837 1.00 94.44 274 GLU A O 1
ATOM 2238 N N . LYS A 1 275 ? 0.727 14.886 11.043 1.00 94.44 275 LYS A N 1
ATOM 2239 C CA . LYS A 1 275 ? -0.720 15.097 10.914 1.00 94.44 275 LYS A CA 1
ATOM 2240 C C . LYS A 1 275 ? -1.423 13.804 10.496 1.00 94.44 275 LYS A C 1
ATOM 2242 O O . LYS A 1 275 ? -2.492 13.503 11.014 1.00 94.44 275 LYS A O 1
ATOM 2247 N N . HIS A 1 276 ? -0.823 13.020 9.601 1.00 94.25 276 HIS A N 1
ATOM 2248 C CA . HIS A 1 276 ? -1.386 11.741 9.153 1.00 94.25 276 HIS A CA 1
ATOM 2249 C C . HIS A 1 276 ? -1.432 10.691 10.272 1.00 94.25 276 HIS A C 1
ATOM 2251 O O . HIS A 1 276 ? -2.449 10.032 10.458 1.00 94.25 276 HIS A O 1
ATOM 2257 N N . PHE A 1 277 ? -0.371 10.570 11.076 1.00 96.38 277 PHE A N 1
ATOM 2258 C CA . PHE A 1 277 ? -0.422 9.731 12.277 1.00 96.38 277 PHE A CA 1
ATOM 2259 C C . PHE A 1 277 ? -1.453 10.249 13.280 1.00 96.38 277 PHE A C 1
ATOM 2261 O O . PHE A 1 277 ? -2.183 9.459 13.878 1.00 96.38 277 PHE A O 1
ATOM 2268 N N . GLN A 1 278 ? -1.521 11.571 13.461 1.00 97.31 278 GLN A N 1
ATOM 2269 C CA . GLN A 1 278 ? -2.457 12.190 14.390 1.00 97.31 278 GLN A CA 1
ATOM 2270 C C . GLN A 1 278 ? -3.913 11.895 14.008 1.00 97.31 278 GLN A C 1
ATOM 2272 O O . GLN A 1 278 ? -4.691 11.536 14.888 1.00 97.31 278 GLN A O 1
ATOM 2277 N N . SER A 1 279 ? -4.273 11.939 12.721 1.00 96.94 279 SER A N 1
ATOM 2278 C CA . SER A 1 279 ? -5.641 11.624 12.294 1.00 96.94 279 SER A CA 1
ATOM 2279 C C . SER A 1 279 ? -6.024 10.164 12.570 1.00 96.94 279 SER A C 1
ATOM 2281 O O . SER A 1 279 ? -7.144 9.894 13.004 1.00 96.94 279 SER A O 1
ATOM 2283 N N . PHE A 1 280 ? -5.094 9.213 12.426 1.00 97.56 280 PHE A N 1
ATOM 2284 C CA . PHE A 1 280 ? -5.327 7.814 12.814 1.00 97.56 280 PHE A CA 1
ATOM 2285 C C . PHE A 1 280 ? -5.480 7.631 14.335 1.00 97.56 280 PHE A C 1
ATOM 2287 O O . PHE A 1 280 ? -6.314 6.838 14.787 1.00 97.56 280 PHE A O 1
ATOM 2294 N N . ILE A 1 281 ? -4.702 8.370 15.133 1.00 98.06 281 ILE A N 1
ATOM 2295 C CA . ILE A 1 281 ? -4.785 8.367 16.603 1.00 98.06 281 ILE A CA 1
ATOM 2296 C C . ILE A 1 281 ? -6.128 8.946 17.066 1.00 98.06 281 ILE A C 1
ATOM 2298 O O . ILE A 1 281 ? -6.805 8.345 17.901 1.00 98.06 281 ILE A O 1
ATOM 2302 N N . GLU A 1 282 ? -6.533 10.092 16.518 1.00 97.06 282 GLU A N 1
ATOM 2303 C CA . GLU A 1 282 ? -7.799 10.758 16.841 1.00 97.06 282 GLU A CA 1
ATOM 2304 C C . GLU A 1 282 ? -8.999 9.905 16.460 1.00 97.06 282 GLU A C 1
ATOM 2306 O O . GLU A 1 282 ? -9.908 9.738 17.276 1.00 97.06 282 GLU A O 1
ATOM 2311 N N . LEU A 1 283 ? -8.965 9.287 15.276 1.00 97.06 283 LEU A N 1
ATOM 2312 C CA . LEU A 1 283 ? -9.973 8.317 14.870 1.00 97.06 283 LEU A CA 1
ATOM 2313 C C . LEU A 1 283 ? -10.071 7.177 15.882 1.00 97.06 283 LEU A C 1
ATOM 2315 O O . LEU A 1 283 ? -11.154 6.924 16.409 1.00 97.06 283 LEU A O 1
ATOM 2319 N N . SER A 1 284 ? -8.945 6.539 16.203 1.00 97.31 284 SER A N 1
ATOM 2320 C CA . SER A 1 284 ? -8.906 5.422 17.151 1.00 97.31 284 SER A CA 1
ATOM 2321 C C . SER A 1 284 ? -9.487 5.818 18.513 1.00 97.31 284 SER A C 1
ATOM 2323 O O . SER A 1 284 ? -10.340 5.115 19.050 1.00 97.31 284 SER A O 1
ATOM 2325 N N . ASN A 1 285 ? -9.109 6.983 19.046 1.00 96.44 285 ASN A N 1
ATOM 2326 C CA . ASN A 1 285 ? -9.659 7.501 20.300 1.00 96.44 285 ASN A CA 1
ATOM 2327 C C . ASN A 1 285 ? -11.164 7.790 20.210 1.00 96.44 285 ASN A C 1
ATOM 2329 O O . ASN A 1 285 ? -11.904 7.444 21.130 1.00 96.44 285 ASN A O 1
ATOM 2333 N N . SER A 1 286 ? -11.634 8.377 19.104 1.00 93.75 286 SER A N 1
ATOM 2334 C CA . SER A 1 286 ? -13.054 8.702 18.899 1.00 93.75 286 SER A CA 1
ATOM 2335 C C . SER A 1 286 ? -13.958 7.465 18.848 1.00 93.75 286 SER A C 1
ATOM 2337 O O . SER A 1 286 ? -15.130 7.543 19.218 1.00 93.75 286 SER A O 1
ATOM 2339 N N . LEU A 1 287 ? -13.400 6.319 18.443 1.00 93.00 287 LEU A N 1
ATOM 2340 C CA . LEU A 1 287 ? -14.069 5.018 18.405 1.00 93.00 287 LEU A CA 1
ATOM 2341 C C . LEU A 1 287 ? -13.871 4.199 19.695 1.00 93.00 287 LEU A C 1
ATOM 2343 O O . LEU A 1 287 ? -14.364 3.078 19.788 1.00 93.00 287 LEU A O 1
ATOM 2347 N N . GLY A 1 288 ? -13.148 4.729 20.690 1.00 94.12 288 GLY A N 1
ATOM 2348 C CA . GLY A 1 288 ? -12.827 4.018 21.934 1.00 94.12 288 GLY A CA 1
ATOM 2349 C C . GLY A 1 288 ? -11.711 2.970 21.806 1.00 94.12 288 GLY A C 1
ATOM 2350 O O . GLY A 1 288 ? -11.468 2.210 22.742 1.00 94.12 288 GLY A O 1
ATOM 2351 N N . LEU A 1 289 ? -10.987 2.942 20.685 1.00 95.81 289 LEU A N 1
ATOM 2352 C CA . LEU A 1 289 ? -9.883 2.022 20.387 1.00 95.81 289 LEU A CA 1
ATOM 2353 C C . LEU A 1 289 ? -8.561 2.523 21.001 1.00 95.81 289 LEU A C 1
ATOM 2355 O O . LEU A 1 289 ? -7.552 2.708 20.320 1.00 95.81 289 LEU A O 1
ATOM 2359 N N . THR A 1 290 ? -8.548 2.765 22.313 1.00 95.75 290 THR A N 1
ATOM 2360 C CA . THR A 1 290 ? -7.431 3.433 23.016 1.00 95.75 290 THR A CA 1
ATOM 2361 C C . THR A 1 290 ? -6.104 2.675 22.917 1.00 95.75 290 THR A C 1
ATOM 2363 O O . THR A 1 290 ? -5.043 3.287 22.783 1.00 95.75 290 THR A O 1
ATOM 2366 N N . LYS A 1 291 ? -6.140 1.335 22.912 1.00 96.62 291 LYS A N 1
ATOM 2367 C CA . LYS A 1 291 ? -4.946 0.500 22.688 1.00 96.62 291 LYS A CA 1
ATOM 2368 C C . LYS A 1 291 ? -4.379 0.674 21.276 1.00 96.62 291 LYS A C 1
ATOM 2370 O O . LYS A 1 291 ? -3.160 0.726 21.120 1.00 96.62 291 LYS A O 1
ATOM 2375 N N . ALA A 1 292 ? -5.243 0.785 20.265 1.00 96.50 292 ALA A N 1
ATOM 2376 C CA . ALA A 1 292 ? -4.834 1.039 18.886 1.00 96.50 292 ALA A CA 1
ATOM 2377 C C . ALA A 1 292 ? -4.165 2.415 18.772 1.00 96.50 292 ALA A C 1
ATOM 2379 O O . ALA A 1 292 ? -3.043 2.515 18.279 1.00 96.50 292 ALA A O 1
ATOM 2380 N N . ALA A 1 293 ? -4.792 3.448 19.346 1.00 97.50 293 ALA A N 1
ATOM 2381 C CA . ALA A 1 293 ? -4.245 4.803 19.401 1.00 97.50 293 ALA A CA 1
ATOM 2382 C C . ALA A 1 293 ? -2.838 4.837 20.029 1.00 97.50 293 ALA A C 1
ATOM 2384 O O . ALA A 1 293 ? -1.918 5.434 19.469 1.00 97.50 293 ALA A O 1
ATOM 2385 N N . ALA A 1 294 ? -2.643 4.140 21.155 1.00 97.50 294 ALA A N 1
ATOM 2386 C CA . ALA A 1 294 ? -1.345 4.052 21.823 1.00 97.50 294 ALA A CA 1
ATOM 2387 C C . ALA A 1 294 ? -0.273 3.364 20.955 1.00 97.50 294 ALA A C 1
ATOM 2389 O O . ALA A 1 294 ? 0.850 3.862 20.867 1.00 97.50 294 ALA A O 1
ATOM 2390 N N . ARG A 1 295 ? -0.611 2.259 20.273 1.00 97.62 295 ARG A N 1
ATOM 2391 C CA . ARG A 1 295 ? 0.316 1.551 19.366 1.00 97.62 295 ARG A CA 1
ATOM 2392 C C . ARG A 1 295 ? 0.684 2.392 18.135 1.00 97.62 295 ARG A C 1
ATOM 2394 O O . ARG A 1 295 ? 1.841 2.384 17.715 1.00 97.62 295 ARG A O 1
ATOM 2401 N N . ILE A 1 296 ? -0.265 3.149 17.580 1.00 97.50 296 ILE A N 1
ATOM 2402 C CA . ILE A 1 296 ? -0.001 4.072 16.463 1.00 97.50 296 ILE A CA 1
ATOM 2403 C C . ILE A 1 296 ? 0.928 5.203 16.924 1.00 97.50 296 ILE A C 1
ATOM 2405 O O . ILE A 1 296 ? 1.892 5.528 16.234 1.00 97.50 296 ILE A O 1
ATOM 2409 N N . ASN A 1 297 ? 0.707 5.756 18.121 1.00 97.00 297 ASN A N 1
ATOM 2410 C CA . ASN A 1 297 ? 1.589 6.776 18.693 1.00 97.00 297 ASN A CA 1
ATOM 2411 C C . ASN A 1 297 ? 3.007 6.249 18.987 1.00 97.00 297 ASN A C 1
ATOM 2413 O O . ASN A 1 297 ? 3.988 6.968 18.788 1.00 97.00 297 ASN A O 1
ATOM 2417 N N . ALA A 1 298 ? 3.134 4.990 19.416 1.00 95.38 298 ALA A N 1
ATOM 2418 C CA . ALA A 1 298 ? 4.433 4.330 19.546 1.00 95.38 298 ALA A CA 1
ATOM 2419 C C . ALA A 1 298 ? 5.136 4.219 18.181 1.00 95.38 298 ALA A C 1
ATOM 2421 O O . ALA A 1 298 ? 6.272 4.660 18.048 1.00 95.38 298 ALA A O 1
ATOM 2422 N N . THR A 1 299 ? 4.419 3.781 17.138 1.00 93.25 299 THR A N 1
ATOM 2423 C CA . THR A 1 299 ? 4.946 3.711 15.758 1.00 93.25 299 THR A CA 1
ATOM 2424 C C . THR A 1 299 ? 5.416 5.083 15.251 1.00 93.25 299 THR A C 1
ATOM 2426 O O . THR A 1 299 ? 6.490 5.193 14.660 1.00 93.25 299 THR A O 1
ATOM 2429 N N . LYS A 1 300 ? 4.656 6.152 15.534 1.00 95.12 300 LYS A N 1
ATOM 2430 C CA . LYS A 1 300 ? 5.050 7.545 15.248 1.00 95.12 300 LYS A CA 1
ATOM 2431 C C . LYS A 1 300 ? 6.345 7.934 15.978 1.00 95.12 300 LYS A C 1
ATOM 2433 O O . LYS A 1 300 ? 7.216 8.577 15.397 1.00 95.12 300 LYS A O 1
ATOM 2438 N N . SER A 1 301 ? 6.476 7.549 17.245 1.00 93.06 301 SER A N 1
ATOM 2439 C CA . SER A 1 301 ? 7.648 7.860 18.076 1.00 93.06 301 SER A CA 1
ATOM 2440 C C . SER A 1 301 ? 8.907 7.113 17.611 1.00 93.06 301 SER A C 1
ATOM 2442 O O . SER A 1 301 ? 9.999 7.688 17.588 1.00 93.06 301 SER A O 1
ATOM 2444 N N . ASP A 1 302 ? 8.753 5.861 17.180 1.00 88.69 302 ASP A N 1
ATOM 2445 C CA . ASP A 1 302 ? 9.833 5.062 16.595 1.00 88.69 302 ASP A CA 1
ATOM 2446 C C . ASP A 1 302 ? 10.342 5.698 15.295 1.00 88.69 302 ASP A C 1
ATOM 2448 O O . ASP A 1 302 ? 11.550 5.883 15.125 1.00 88.69 302 ASP A O 1
ATOM 2452 N N . LEU A 1 303 ? 9.427 6.124 14.415 1.00 90.50 303 LEU A N 1
ATOM 2453 C CA . LEU A 1 303 ? 9.770 6.864 13.199 1.00 90.50 303 LEU A CA 1
ATOM 2454 C C . LEU A 1 303 ? 10.544 8.149 13.522 1.00 90.50 303 LEU A C 1
ATOM 2456 O O . LEU A 1 303 ? 11.580 8.405 12.913 1.00 90.50 303 LEU A O 1
ATOM 2460 N N . ALA A 1 304 ? 10.091 8.936 14.503 1.00 90.31 304 ALA A N 1
ATOM 2461 C CA . ALA A 1 304 ? 10.772 10.172 14.893 1.00 90.31 304 ALA A CA 1
ATOM 2462 C C . ALA A 1 304 ? 12.212 9.914 15.374 1.00 90.31 304 ALA A C 1
ATOM 2464 O O . ALA A 1 304 ? 13.116 10.698 15.087 1.00 90.31 304 ALA A O 1
ATOM 2465 N N . THR A 1 305 ? 12.447 8.799 16.074 1.00 87.62 305 THR A N 1
ATOM 2466 C CA . THR A 1 305 ? 13.795 8.370 16.480 1.00 87.62 305 THR A CA 1
ATOM 2467 C C . THR A 1 305 ? 14.671 8.012 15.279 1.00 87.62 305 THR A C 1
ATOM 2469 O O . THR A 1 305 ? 15.857 8.342 15.271 1.00 87.62 305 THR A O 1
ATOM 2472 N N . LEU A 1 306 ? 14.111 7.350 14.265 1.00 82.50 306 LEU A N 1
ATOM 2473 C CA . LEU A 1 306 ? 14.845 6.984 13.052 1.00 82.50 306 LEU A CA 1
ATOM 2474 C C . LEU A 1 306 ? 15.168 8.190 12.171 1.00 82.50 306 LEU A C 1
ATOM 2476 O O . LEU A 1 306 ? 16.296 8.296 11.699 1.00 82.50 306 LEU A O 1
ATOM 2480 N N . LEU A 1 307 ? 14.223 9.116 11.999 1.00 83.31 307 LEU A N 1
ATOM 2481 C CA . LEU A 1 307 ? 14.425 10.323 11.194 1.00 83.31 307 LEU A CA 1
ATOM 2482 C C . LEU A 1 307 ? 15.538 11.222 11.750 1.00 83.31 307 LEU A C 1
ATOM 2484 O O . LEU A 1 307 ? 16.215 11.877 10.975 1.00 83.31 307 LEU A O 1
ATOM 2488 N N . ARG A 1 308 ? 15.799 11.207 13.066 1.00 84.75 308 ARG A N 1
ATOM 2489 C CA . ARG A 1 308 ? 16.926 11.941 13.684 1.00 84.75 308 ARG A CA 1
ATOM 2490 C C . ARG A 1 308 ? 18.314 11.411 13.310 1.00 84.75 308 ARG A C 1
ATOM 2492 O O . ARG A 1 308 ? 19.307 12.024 13.690 1.00 84.75 308 ARG A O 1
ATOM 2499 N N . ARG A 1 309 ? 18.403 10.242 12.668 1.00 74.56 309 ARG A N 1
ATOM 2500 C CA . ARG A 1 309 ? 19.675 9.648 12.221 1.00 74.56 309 ARG A CA 1
ATOM 2501 C C . ARG A 1 309 ? 20.115 10.151 10.842 1.00 74.56 309 ARG A C 1
ATOM 2503 O O . ARG A 1 309 ? 21.218 9.804 10.425 1.00 74.56 309 ARG A O 1
ATOM 2510 N N . TYR A 1 310 ? 19.257 10.915 10.170 1.00 67.62 310 TYR A N 1
ATOM 2511 C CA . TYR A 1 310 ? 19.461 11.527 8.860 1.00 67.62 310 TYR A CA 1
ATOM 2512 C C . TYR A 1 310 ? 19.631 13.040 9.000 1.00 67.62 310 TYR A C 1
ATOM 2514 O O . TYR A 1 310 ? 20.377 13.609 8.173 1.00 67.62 310 TYR A O 1
#

Radius of gyration: 19.7 Å; Cα contacts (8 Å, |Δi|>4): 367; chains: 1; bounding box: 54×39×52 Å

pLDDT: mean 83.61, std 15.24, range [32.16, 98.06]